Protein AF-W7YEW4-F1 (afdb_monomer_lite)

Radius of gyration: 35.17 Å; chains: 1; bounding box: 74×40×97 Å

pLDDT: mean 81.49, std 13.82, range [32.5, 96.31]

Secondary structure (DSSP, 8-state):
--HHHHHHHHHHHHHHHHHHHHHHHS--SS----TTSHHHHHHHHHHHHHHHHHHHHHHHHHHHHHHHHHHHHHHHHHHHHHHHHHHHHHHHHHHHH-EEE-TT--EEEHHHHHHHHHHHHHHHHHHHHTT--SSHHHHHTSHHHHHHHHHHHHHHHHHHHHHH-TTS-HHHHHHHHHHHHHHHHHHTHHHHHHHHHHHHHHHHHGGGS---HHHHHHHHHHHHHHHHHHHHHHTT--

Sequence (238 aa):
MKKYSVLLFLIFGIIILFILPRIFIKSTWGFDFTTNNASNIGSAIGGVTAPIIGVLSSFLIYFAYNEQRRANKKADNKRNFDILYTLFNDTKKRFFELQYKSIEGADNQGKYALNVFRNDVISQAAIEAGGKPKNLTKVLNTSYRNELIESLDLISLIKKNTDTGYSLLQNERELLIKSLSLFFYKNLKIQLKDIEDSLKDLDDIKVCGRIEPTGTKQLKVLKESVSGLLICFDGNVS

Foldseek 3Di:
DPPVVLVVLVVVLVVCLVVVLVPQCPDPPPRPLDPPDVVSSCVSSCVPSVVSCVVSVVVVVVVVVVVVVVVVLLVVQVVVLVVLVVLLVVLQVLQQAQWAQAPVRDIDGHLRNLVRLLVRLLVQLVCVLVVRHDPNLVSLPDPSVVSVLVSLVSLLVSLVCLVPVPSYDPVSSVVSLVVSLVSCVPRPQVSLVSNLVSLVVNVVSVVPDDDDPNSVVSSVSSNCSSVSSNCSNPVPPD

Structure (mmCIF, N/CA/C/O backbone):
data_AF-W7YEW4-F1
#
_entry.id   AF-W7YEW4-F1
#
loop_
_atom_site.group_PDB
_atom_site.id
_atom_site.t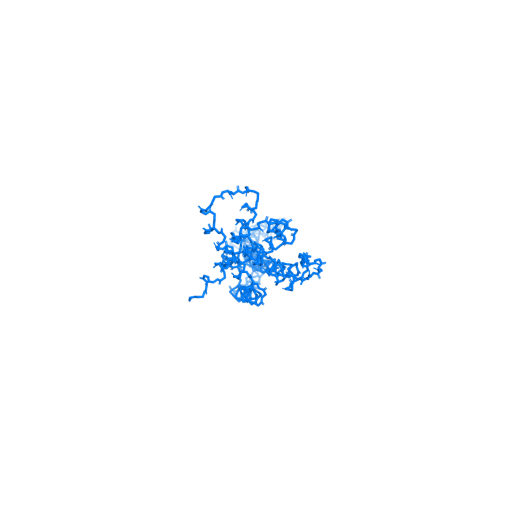ype_symbol
_atom_site.label_atom_id
_atom_site.label_alt_id
_atom_site.label_comp_id
_atom_site.label_asym_id
_atom_site.label_entity_id
_atom_site.label_seq_id
_atom_site.pdbx_PDB_ins_code
_atom_site.Cartn_x
_atom_site.Cartn_y
_atom_site.Cartn_z
_atom_site.occupancy
_atom_site.B_iso_or_equiv
_atom_site.auth_seq_id
_atom_site.auth_comp_id
_atom_site.auth_asym_id
_atom_site.auth_atom_id
_atom_site.pdbx_PDB_model_num
ATOM 1 N N . MET A 1 1 ? 22.788 -8.953 -27.929 1.00 55.53 1 MET A N 1
ATOM 2 C CA . MET A 1 1 ? 24.091 -8.825 -28.611 1.00 55.53 1 MET A CA 1
ATOM 3 C C . MET A 1 1 ? 25.049 -8.105 -27.692 1.00 55.53 1 MET A C 1
ATOM 5 O O . MET A 1 1 ? 24.625 -7.192 -26.994 1.00 55.53 1 MET A O 1
ATOM 9 N N . LYS A 1 2 ? 26.309 -8.543 -27.643 1.00 63.38 2 LYS A N 1
ATOM 10 C CA . LYS A 1 2 ? 27.339 -7.860 -26.856 1.00 63.38 2 LYS A CA 1
ATOM 11 C C . LYS A 1 2 ? 27.547 -6.463 -27.460 1.00 63.38 2 LYS A C 1
ATOM 13 O O . LYS A 1 2 ? 27.459 -6.328 -28.677 1.00 63.38 2 LYS A O 1
ATOM 18 N N . LYS A 1 3 ? 27.820 -5.440 -26.639 1.00 67.94 3 LYS A N 1
ATOM 19 C CA . LYS A 1 3 ? 28.048 -4.041 -27.079 1.00 67.94 3 LYS A CA 1
ATOM 20 C C . LYS A 1 3 ? 28.996 -3.938 -28.291 1.00 67.94 3 LYS A C 1
ATOM 22 O O . LYS A 1 3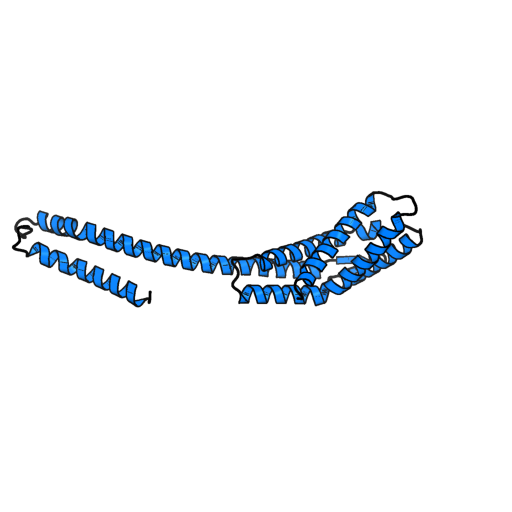 ? 28.816 -3.090 -29.157 1.00 67.94 3 LYS A O 1
ATOM 27 N N . TYR A 1 4 ? 29.935 -4.876 -28.387 1.00 79.50 4 TYR A N 1
ATOM 28 C CA . TYR A 1 4 ? 30.888 -5.025 -29.482 1.00 79.50 4 TYR A CA 1
ATOM 29 C C . TYR A 1 4 ? 30.255 -5.238 -30.870 1.00 79.50 4 TYR A C 1
ATOM 31 O O . TYR A 1 4 ? 30.817 -4.765 -31.847 1.00 79.50 4 TYR A O 1
ATOM 39 N N . SER A 1 5 ? 29.085 -5.878 -30.993 1.00 79.12 5 SER A N 1
ATOM 40 C CA . SER A 1 5 ? 28.455 -6.135 -32.302 1.00 79.12 5 SER A CA 1
ATOM 41 C C . SER A 1 5 ? 27.926 -4.859 -32.967 1.00 79.12 5 SER A C 1
ATOM 43 O O . SER A 1 5 ? 28.060 -4.703 -34.176 1.00 79.12 5 SER A O 1
ATOM 45 N N . VAL A 1 6 ? 27.366 -3.930 -32.184 1.00 80.19 6 VAL A N 1
ATOM 46 C CA . VAL A 1 6 ? 26.883 -2.636 -32.703 1.00 80.19 6 VAL A CA 1
ATOM 47 C C . VAL A 1 6 ? 28.065 -1.746 -33.083 1.00 80.19 6 VAL A C 1
ATOM 49 O O . VAL A 1 6 ? 28.048 -1.127 -34.142 1.00 80.19 6 VAL A O 1
ATOM 52 N N . LEU A 1 7 ? 29.120 -1.738 -32.261 1.00 83.56 7 LEU A N 1
ATOM 53 C CA . LEU A 1 7 ? 30.347 -0.993 -32.546 1.00 83.56 7 LEU A CA 1
ATOM 54 C C . LEU A 1 7 ? 31.022 -1.481 -33.838 1.00 83.56 7 LEU A C 1
ATOM 56 O O . LEU A 1 7 ? 31.390 -0.667 -34.678 1.00 83.56 7 LEU A O 1
ATOM 60 N N . LEU A 1 8 ? 31.135 -2.801 -34.021 1.00 85.75 8 LEU A N 1
ATOM 61 C CA . LEU A 1 8 ? 31.689 -3.397 -35.240 1.00 85.75 8 LEU A CA 1
ATOM 62 C C . LEU A 1 8 ? 30.862 -3.041 -36.480 1.00 85.75 8 LEU A C 1
ATOM 64 O O . LEU A 1 8 ? 31.436 -2.720 -37.515 1.00 85.75 8 LEU A O 1
ATOM 68 N N . PHE A 1 9 ? 29.531 -3.038 -36.371 1.00 83.56 9 PHE A N 1
ATOM 69 C CA . PHE A 1 9 ? 28.651 -2.632 -37.468 1.00 83.56 9 PHE A CA 1
ATOM 70 C C . PHE A 1 9 ? 28.832 -1.154 -37.841 1.00 83.56 9 PHE A C 1
ATOM 72 O O . PHE A 1 9 ? 28.854 -0.807 -39.019 1.00 83.56 9 PHE A O 1
ATOM 79 N N . LEU A 1 10 ? 29.018 -0.285 -36.845 1.00 82.88 10 LEU A N 1
ATOM 80 C CA . LEU A 1 10 ? 29.245 1.146 -37.047 1.00 82.88 10 LEU A CA 1
ATOM 81 C C . LEU A 1 10 ? 30.599 1.398 -37.732 1.00 82.88 10 LEU A C 1
ATOM 83 O O . LEU A 1 10 ? 30.664 2.119 -38.725 1.00 82.88 10 LEU A O 1
ATOM 87 N N . ILE A 1 11 ? 31.659 0.728 -37.268 1.00 87.94 11 ILE A N 1
ATOM 88 C CA . ILE A 1 11 ? 32.989 0.771 -37.897 1.00 87.94 11 ILE A CA 1
ATOM 89 C C . ILE A 1 11 ? 32.913 0.272 -39.345 1.00 87.94 11 ILE A C 1
ATOM 91 O O . ILE A 1 11 ? 33.444 0.914 -40.248 1.00 87.94 11 ILE A O 1
ATOM 95 N N . PHE A 1 12 ? 32.207 -0.833 -39.587 1.00 86.69 12 PHE A N 1
ATOM 96 C CA . PHE A 1 12 ? 32.018 -1.383 -40.926 1.00 86.69 12 PHE A CA 1
ATOM 97 C C . PHE A 1 12 ? 31.265 -0.421 -41.856 1.00 86.69 12 PHE A C 1
ATOM 99 O O . PHE A 1 12 ? 31.700 -0.202 -42.985 1.00 86.69 12 PHE A O 1
ATOM 106 N N . GLY A 1 13 ? 30.194 0.217 -41.374 1.00 83.56 13 GLY A N 1
ATOM 107 C CA . GLY A 1 13 ? 29.454 1.234 -42.125 1.00 83.56 13 GLY A CA 1
ATOM 108 C C . GLY A 1 13 ? 30.316 2.443 -42.501 1.00 83.56 13 GLY A C 1
ATOM 109 O O . GLY A 1 13 ? 30.274 2.892 -43.644 1.00 83.56 13 GLY A O 1
ATOM 110 N N . ILE A 1 14 ? 31.160 2.922 -41.579 1.00 84.81 14 ILE A N 1
ATOM 111 C CA . ILE A 1 14 ? 32.120 4.005 -41.850 1.00 84.81 14 ILE A CA 1
ATOM 112 C C . ILE A 1 14 ? 33.125 3.577 -42.928 1.00 84.81 14 ILE A C 1
ATOM 114 O O . ILE A 1 14 ? 33.357 4.315 -43.882 1.00 84.81 14 ILE A O 1
ATOM 118 N N . ILE A 1 15 ? 33.693 2.374 -42.820 1.00 86.25 15 ILE A N 1
ATOM 119 C CA . ILE A 1 15 ? 34.648 1.841 -43.802 1.00 86.25 15 ILE A CA 1
ATOM 120 C C . ILE A 1 15 ? 34.006 1.751 -45.197 1.00 86.25 15 ILE A C 1
ATOM 122 O O . ILE A 1 15 ? 34.589 2.210 -46.179 1.00 86.25 15 ILE A O 1
ATOM 126 N N . ILE A 1 16 ? 32.783 1.224 -45.282 1.00 82.81 16 ILE A N 1
ATOM 127 C CA . ILE A 1 16 ? 31.984 1.134 -46.512 1.00 82.81 16 ILE A CA 1
ATOM 128 C C . ILE A 1 16 ? 31.777 2.511 -47.148 1.00 82.81 16 ILE A C 1
ATOM 130 O O . ILE A 1 16 ? 31.975 2.654 -48.355 1.00 82.81 16 ILE A O 1
ATOM 134 N N . LEU A 1 17 ? 31.447 3.532 -46.350 1.00 78.94 17 LEU A N 1
ATOM 135 C CA . LEU A 1 17 ? 31.228 4.895 -46.843 1.00 78.94 17 LEU A CA 1
ATOM 136 C C . LEU A 1 17 ? 32.463 5.503 -47.512 1.00 78.94 17 LEU A C 1
ATOM 138 O O . LEU A 1 17 ? 32.322 6.227 -48.494 1.00 78.94 17 LEU A O 1
ATOM 142 N N . PHE A 1 18 ? 33.667 5.194 -47.025 1.00 79.31 18 PHE A N 1
ATOM 143 C CA . PHE A 1 18 ? 34.910 5.703 -47.615 1.00 79.31 18 PHE A CA 1
ATOM 144 C C . PHE A 1 18 ? 35.450 4.833 -48.759 1.00 79.31 18 PHE A C 1
ATOM 146 O O . PHE A 1 18 ? 36.130 5.348 -49.652 1.00 79.31 18 PHE A O 1
ATOM 153 N N . ILE A 1 19 ? 35.174 3.526 -48.750 1.00 80.50 19 ILE A N 1
ATOM 154 C CA . ILE A 1 19 ? 35.703 2.583 -49.745 1.00 80.50 19 ILE A CA 1
ATOM 155 C C . ILE A 1 19 ? 34.824 2.517 -50.999 1.00 80.50 19 ILE A C 1
ATOM 157 O O . ILE A 1 19 ? 35.373 2.544 -52.101 1.00 80.50 19 ILE A O 1
ATOM 161 N N . LEU A 1 20 ? 33.490 2.472 -50.873 1.00 74.62 20 LEU A N 1
ATOM 162 C CA . LEU A 1 20 ? 32.611 2.313 -52.040 1.00 74.62 20 LEU A CA 1
ATOM 163 C C . LEU A 1 20 ? 32.792 3.412 -53.090 1.00 74.62 20 LEU A C 1
ATOM 165 O O . LEU A 1 20 ? 33.015 3.062 -54.248 1.00 74.62 20 LEU A O 1
ATOM 169 N N . PRO A 1 21 ? 32.771 4.714 -52.742 1.00 71.12 21 PRO A N 1
ATOM 170 C CA . PRO A 1 21 ? 32.987 5.763 -53.730 1.00 71.12 21 PRO A CA 1
ATOM 171 C C . PRO A 1 21 ? 34.295 5.580 -54.498 1.00 71.12 21 PRO A C 1
ATOM 173 O O . PRO A 1 21 ? 34.326 5.747 -55.709 1.00 71.12 21 PRO A O 1
ATOM 176 N N . ARG A 1 22 ? 35.375 5.155 -53.830 1.00 70.44 22 ARG A N 1
ATOM 177 C CA . ARG A 1 22 ? 36.673 4.938 -54.488 1.00 70.44 22 ARG A CA 1
ATOM 178 C C . ARG A 1 22 ? 36.654 3.787 -55.491 1.00 70.44 22 ARG A C 1
ATOM 180 O O . ARG A 1 22 ? 37.356 3.877 -56.494 1.00 70.44 22 ARG A O 1
ATOM 187 N N . ILE A 1 23 ? 35.882 2.734 -55.225 1.00 70.75 23 ILE A N 1
ATOM 188 C CA . ILE A 1 23 ? 35.725 1.595 -56.141 1.00 70.75 23 ILE A CA 1
ATOM 189 C C . ILE A 1 23 ? 34.863 2.004 -57.340 1.00 70.75 23 ILE A C 1
ATOM 191 O O . ILE A 1 23 ? 35.261 1.778 -58.478 1.00 70.75 23 ILE A O 1
ATOM 195 N N . PHE A 1 24 ? 33.724 2.657 -57.100 1.00 65.75 24 PHE A N 1
ATOM 196 C CA . PHE A 1 24 ? 32.780 3.025 -58.160 1.00 65.75 24 PHE A CA 1
ATOM 197 C C . PHE A 1 24 ? 33.257 4.198 -59.032 1.00 65.75 24 PHE A C 1
ATOM 199 O O . PHE A 1 24 ? 32.964 4.210 -60.219 1.00 65.75 24 PHE A O 1
ATOM 206 N N . ILE A 1 25 ? 34.053 5.134 -58.498 1.00 65.06 25 ILE A N 1
ATOM 207 C CA . ILE A 1 25 ? 34.631 6.256 -59.270 1.00 65.06 25 ILE A CA 1
ATOM 208 C C . ILE A 1 25 ? 35.787 5.796 -60.182 1.00 65.06 25 ILE A C 1
ATOM 210 O O . ILE A 1 25 ? 36.073 6.444 -61.184 1.00 65.06 25 ILE A O 1
ATOM 214 N N . LYS A 1 26 ? 36.464 4.682 -59.861 1.00 58.69 26 LYS A N 1
ATOM 215 C CA . LYS A 1 26 ? 37.607 4.152 -60.636 1.00 58.69 26 LYS A CA 1
ATOM 216 C C . LYS A 1 26 ? 37.279 2.926 -61.500 1.00 58.69 26 LYS A C 1
ATOM 218 O O . LYS A 1 26 ? 38.183 2.390 -62.138 1.00 58.69 26 LYS A O 1
ATOM 223 N N . SER A 1 27 ? 36.037 2.446 -61.498 1.00 54.19 27 SER A N 1
ATOM 224 C CA . SER A 1 27 ? 35.682 1.191 -62.163 1.00 54.19 27 SER A CA 1
ATOM 225 C C . SER A 1 27 ? 35.543 1.359 -63.679 1.00 54.19 27 SER A C 1
ATOM 227 O O . SER A 1 27 ? 34.768 2.180 -64.154 1.00 54.19 27 SER A O 1
ATOM 229 N N . THR A 1 28 ? 36.246 0.521 -64.443 1.00 53.69 28 THR A N 1
ATOM 230 C CA . THR A 1 28 ? 36.122 0.367 -65.904 1.00 53.69 28 THR A CA 1
ATOM 231 C C . THR A 1 28 ? 34.895 -0.460 -66.325 1.00 53.69 28 THR A C 1
ATOM 233 O O . THR A 1 28 ? 34.699 -0.718 -67.511 1.00 53.69 28 THR A O 1
ATOM 236 N N . TRP A 1 29 ? 34.053 -0.898 -65.380 1.00 51.41 29 TRP A N 1
ATOM 237 C CA . TRP A 1 29 ? 32.872 -1.737 -65.633 1.00 51.41 29 TRP A CA 1
ATOM 238 C C . TRP A 1 29 ? 31.604 -0.912 -65.907 1.00 51.41 29 TRP A C 1
ATOM 240 O O . TRP A 1 29 ? 30.639 -0.962 -65.148 1.00 51.41 29 TRP A O 1
ATOM 250 N N . GLY A 1 30 ? 31.606 -0.146 -67.001 1.00 51.12 30 GLY A N 1
ATOM 251 C CA . GLY A 1 30 ? 30.390 0.405 -67.627 1.00 51.12 30 GLY A CA 1
ATOM 252 C C . GLY A 1 30 ? 29.664 1.549 -66.904 1.00 51.12 30 GLY A C 1
ATOM 253 O O . GLY A 1 30 ? 28.737 2.114 -67.475 1.00 51.12 30 GLY A O 1
ATOM 254 N N . PHE A 1 31 ? 30.086 1.932 -65.698 1.00 52.44 31 PHE A N 1
ATOM 255 C CA . PHE A 1 31 ? 29.601 3.122 -64.995 1.00 52.44 31 PHE A CA 1
ATOM 256 C C . PHE A 1 31 ? 30.712 4.181 -64.964 1.00 52.44 31 PHE A C 1
ATOM 258 O O . PHE A 1 31 ? 31.538 4.200 -64.054 1.00 52.44 31 PHE A O 1
ATOM 265 N N . ASP A 1 32 ? 30.764 5.036 -65.989 1.00 54.34 32 ASP A N 1
ATOM 266 C CA . ASP A 1 32 ? 31.757 6.109 -66.093 1.00 54.34 32 ASP A CA 1
ATOM 267 C C . ASP A 1 32 ? 31.364 7.313 -65.216 1.00 54.34 32 ASP A C 1
ATOM 269 O O . ASP A 1 32 ? 30.568 8.172 -65.599 1.00 54.34 32 ASP A O 1
ATOM 273 N N . PHE A 1 33 ? 31.940 7.365 -64.014 1.00 54.56 33 PHE A N 1
ATOM 274 C CA . PHE A 1 33 ? 31.891 8.527 -63.122 1.00 54.56 33 PHE A CA 1
ATOM 275 C C . PHE A 1 33 ? 33.223 9.296 -63.108 1.00 54.56 33 PHE A C 1
ATOM 277 O O . PHE A 1 33 ? 33.596 9.879 -62.085 1.00 54.56 33 PHE A O 1
ATOM 284 N N . THR A 1 34 ? 33.978 9.273 -64.212 1.00 55.53 34 THR A N 1
ATOM 285 C CA . THR A 1 34 ? 35.276 9.949 -64.294 1.00 55.53 34 THR A CA 1
ATOM 286 C C . THR A 1 34 ? 35.160 11.462 -64.090 1.00 55.53 34 THR A C 1
ATOM 288 O O . THR A 1 34 ? 34.168 12.125 -64.400 1.00 55.53 34 THR A O 1
ATOM 291 N N . THR A 1 35 ? 36.232 12.024 -63.537 1.00 53.38 35 THR A N 1
ATOM 292 C CA . THR A 1 35 ? 36.387 13.408 -63.063 1.00 53.38 35 THR A CA 1
ATOM 293 C C . THR A 1 35 ? 36.324 14.483 -64.151 1.00 53.38 35 THR A C 1
ATOM 295 O O . THR A 1 35 ? 36.435 15.661 -63.822 1.00 53.38 35 THR A O 1
ATOM 298 N N . ASN A 1 36 ? 36.130 14.120 -65.424 1.00 54.94 36 ASN A N 1
ATOM 299 C CA . ASN A 1 36 ? 36.028 15.086 -66.523 1.00 54.94 36 ASN A CA 1
ATOM 300 C C . ASN A 1 36 ? 34.773 15.971 -66.420 1.00 54.94 36 ASN A C 1
ATOM 302 O O . ASN A 1 36 ? 34.739 17.039 -67.018 1.00 54.94 36 ASN A O 1
ATOM 306 N N . ASN A 1 37 ? 33.791 15.580 -65.597 1.00 54.53 37 ASN A N 1
ATOM 307 C CA . ASN A 1 37 ? 32.651 16.406 -65.209 1.00 54.53 37 ASN A CA 1
ATOM 308 C C . ASN A 1 37 ? 32.494 16.378 -63.680 1.00 54.53 37 ASN A C 1
ATOM 310 O O . ASN A 1 37 ? 31.978 15.413 -63.119 1.00 54.53 37 ASN A O 1
ATOM 314 N N . ALA A 1 38 ? 32.895 17.445 -62.981 1.00 53.38 38 ALA A N 1
ATOM 315 C CA . ALA A 1 38 ? 32.769 17.562 -61.518 1.00 53.38 38 ALA A CA 1
ATOM 316 C C . ALA A 1 38 ? 31.323 17.355 -61.000 1.00 53.38 38 ALA A C 1
ATOM 318 O O . ALA A 1 38 ? 31.122 16.922 -59.865 1.00 53.38 38 ALA A O 1
ATOM 319 N N . SER A 1 39 ? 30.321 17.586 -61.859 1.00 55.44 39 SER A N 1
ATOM 320 C CA . SER A 1 39 ? 28.899 17.297 -61.613 1.00 55.44 39 SER A CA 1
ATOM 321 C C . SER A 1 39 ? 28.601 15.801 -61.363 1.00 55.44 39 SER A C 1
ATOM 323 O O . SER A 1 39 ? 27.660 15.472 -60.635 1.00 55.44 39 SER A O 1
ATOM 325 N N . ASN A 1 40 ? 29.434 14.882 -61.869 1.00 62.75 40 ASN A N 1
ATOM 326 C CA . ASN A 1 40 ? 29.206 13.437 -61.764 1.00 62.75 40 ASN A CA 1
ATOM 327 C C . ASN A 1 40 ? 29.695 12.828 -60.445 1.00 62.75 40 ASN A C 1
ATOM 329 O O . ASN A 1 40 ? 29.128 11.834 -60.004 1.00 62.75 40 ASN A O 1
ATOM 333 N N . ILE A 1 41 ? 30.681 13.423 -59.763 1.00 62.84 41 ILE A N 1
ATOM 334 C CA . ILE A 1 41 ? 31.211 12.878 -58.498 1.00 62.84 41 ILE A CA 1
ATOM 335 C C . ILE A 1 41 ? 30.181 13.026 -57.375 1.00 62.84 41 ILE A C 1
ATOM 337 O O . ILE A 1 41 ? 29.920 12.072 -56.644 1.00 62.84 41 ILE A O 1
ATOM 341 N N . GLY A 1 42 ? 29.552 14.202 -57.267 1.00 63.16 42 GLY A N 1
ATOM 342 C CA . GLY A 1 42 ? 28.468 14.434 -56.309 1.00 63.16 42 GLY A CA 1
ATOM 343 C C . GLY A 1 42 ? 27.270 13.516 -56.565 1.00 63.16 42 GLY A C 1
ATOM 344 O O . GLY A 1 42 ? 26.711 12.956 -55.624 1.00 63.16 42 GLY A O 1
ATOM 345 N N . SER A 1 43 ? 26.946 13.283 -57.840 1.00 63.91 43 SER A N 1
ATOM 346 C CA . SER A 1 43 ? 25.865 12.387 -58.266 1.00 63.91 43 SER A CA 1
ATOM 347 C C . SER A 1 43 ? 26.187 10.905 -58.022 1.00 63.91 43 SER A C 1
ATOM 349 O O . SER A 1 43 ? 25.313 10.159 -57.592 1.00 63.91 43 SER A O 1
ATOM 351 N N . ALA A 1 44 ? 27.438 10.474 -58.210 1.00 65.88 44 ALA A N 1
ATOM 352 C CA . ALA A 1 44 ? 27.893 9.104 -57.952 1.00 65.88 44 ALA A CA 1
ATOM 353 C C . ALA A 1 44 ? 27.948 8.786 -56.454 1.00 65.88 44 ALA A C 1
ATOM 355 O O . ALA A 1 44 ? 27.463 7.745 -56.005 1.00 65.88 44 ALA A O 1
ATOM 356 N N . ILE A 1 45 ? 28.512 9.710 -55.667 1.00 67.56 45 ILE A N 1
ATOM 357 C CA . ILE A 1 45 ? 28.553 9.600 -54.210 1.00 67.56 45 ILE A CA 1
ATOM 358 C C . ILE A 1 45 ? 27.121 9.611 -53.683 1.00 67.56 45 ILE A C 1
ATOM 360 O O . ILE A 1 45 ? 26.734 8.674 -52.995 1.00 67.56 45 ILE A O 1
ATOM 364 N N . GLY A 1 46 ? 26.304 10.599 -54.050 1.00 65.81 46 GLY A N 1
ATOM 365 C CA . GLY A 1 46 ? 24.913 10.691 -53.606 1.00 65.81 46 GLY A CA 1
ATOM 366 C C . GLY A 1 46 ? 24.065 9.487 -54.025 1.00 65.81 46 GLY A C 1
ATOM 367 O O . GLY A 1 46 ? 23.362 8.924 -53.193 1.00 65.81 46 GLY A O 1
ATOM 368 N N . GLY A 1 47 ? 24.178 9.037 -55.276 1.00 69.69 47 GLY A N 1
ATOM 369 C CA . GLY A 1 47 ? 23.364 7.952 -55.829 1.00 69.69 47 GLY A CA 1
ATOM 370 C C . GLY A 1 47 ? 23.648 6.577 -55.220 1.00 69.69 47 GLY A C 1
ATOM 371 O O . GLY A 1 47 ? 22.713 5.820 -54.971 1.00 69.69 47 GLY A O 1
ATOM 372 N N . VAL A 1 48 ? 24.916 6.257 -54.931 1.00 72.31 48 VAL A N 1
ATOM 373 C CA . VAL A 1 48 ? 25.301 4.946 -54.370 1.00 72.31 48 VAL A CA 1
ATOM 374 C C . VAL A 1 48 ? 25.316 4.960 -52.842 1.00 72.31 48 VAL A C 1
ATOM 376 O O . VAL A 1 48 ? 24.911 3.985 -52.208 1.00 72.31 48 VAL A O 1
ATOM 379 N N . THR A 1 49 ? 25.764 6.055 -52.218 1.00 73.50 49 THR A N 1
ATOM 380 C CA . THR A 1 49 ? 25.867 6.104 -50.752 1.00 73.50 49 THR A CA 1
ATOM 381 C C . THR A 1 49 ? 24.522 6.342 -50.081 1.00 73.50 49 THR A C 1
ATOM 383 O O . THR A 1 49 ? 24.303 5.778 -49.012 1.00 73.50 49 THR A O 1
ATOM 386 N N . ALA A 1 50 ? 23.593 7.092 -50.687 1.00 79.56 50 ALA A N 1
ATOM 387 C CA . ALA A 1 50 ? 22.324 7.411 -50.031 1.00 79.56 50 ALA A CA 1
ATOM 388 C C . ALA A 1 50 ? 21.478 6.166 -49.687 1.00 79.56 50 ALA A C 1
ATOM 390 O O . ALA A 1 50 ? 21.044 6.071 -48.536 1.00 79.56 50 ALA A O 1
ATOM 391 N N . PRO A 1 51 ? 21.294 5.165 -50.575 1.00 81.06 51 PRO A N 1
ATOM 392 C CA . PRO A 1 51 ? 20.585 3.934 -50.216 1.00 81.06 51 PRO A CA 1
ATOM 393 C C . PRO A 1 51 ? 21.280 3.145 -49.098 1.00 81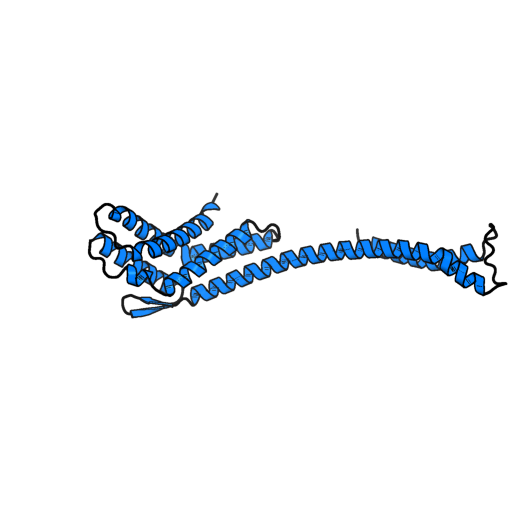.06 51 PRO A C 1
ATOM 395 O O . PRO A 1 51 ? 20.620 2.642 -48.190 1.00 81.06 51 PRO A O 1
ATOM 398 N N . ILE A 1 52 ? 22.616 3.079 -49.116 1.00 80.88 52 ILE A N 1
ATOM 399 C CA . ILE A 1 52 ? 23.409 2.367 -48.102 1.00 80.88 52 ILE A CA 1
ATOM 400 C C . ILE A 1 52 ? 23.291 3.061 -46.744 1.00 80.88 52 ILE A C 1
ATOM 402 O O . ILE A 1 52 ? 23.038 2.400 -45.738 1.00 80.88 52 ILE A O 1
ATOM 406 N N . ILE A 1 53 ? 23.411 4.392 -46.711 1.00 83.25 53 ILE A N 1
ATOM 407 C CA . ILE A 1 53 ? 23.183 5.204 -45.510 1.00 83.25 53 ILE A CA 1
ATOM 408 C C . ILE A 1 53 ? 21.758 4.999 -45.004 1.00 83.25 53 ILE A C 1
ATOM 410 O O . ILE A 1 53 ? 21.572 4.841 -43.799 1.00 83.25 53 ILE A O 1
ATOM 414 N N . GLY A 1 54 ? 20.764 4.956 -45.894 1.00 85.94 54 GLY A N 1
ATOM 415 C CA . GLY A 1 54 ? 19.370 4.698 -45.538 1.00 85.94 54 GLY A CA 1
ATOM 416 C C . GLY A 1 54 ? 19.187 3.351 -44.835 1.00 85.94 54 GLY A C 1
ATOM 417 O O . GLY A 1 54 ? 18.596 3.292 -43.757 1.00 85.94 54 GLY A O 1
ATOM 418 N N . VAL A 1 55 ? 19.766 2.279 -45.385 1.00 85.00 55 VAL A N 1
ATOM 419 C CA . VAL A 1 55 ? 19.705 0.934 -44.788 1.00 85.00 55 VAL A CA 1
ATOM 420 C C . VAL A 1 55 ? 20.442 0.882 -43.448 1.00 85.00 55 VAL A C 1
ATOM 422 O O . VAL A 1 55 ? 19.883 0.408 -42.457 1.00 85.00 55 VAL A O 1
ATOM 425 N N . LEU A 1 56 ? 21.671 1.409 -43.387 1.00 83.56 56 LEU A N 1
ATOM 426 C CA . LEU A 1 56 ? 22.452 1.479 -42.148 1.00 83.56 56 LEU A CA 1
ATOM 427 C C . LEU A 1 56 ? 21.708 2.275 -41.067 1.00 83.56 56 LEU A C 1
ATOM 429 O O . LEU A 1 56 ? 21.631 1.834 -39.919 1.00 83.56 56 LEU A O 1
ATOM 433 N N . SER A 1 57 ? 21.110 3.410 -41.436 1.00 86.12 57 SER A N 1
ATOM 434 C CA . SER A 1 57 ? 20.340 4.255 -40.521 1.00 86.12 57 SER A CA 1
ATOM 435 C C . SER A 1 57 ? 19.101 3.533 -40.010 1.00 86.12 57 SER A C 1
ATOM 437 O O . SER A 1 57 ? 18.870 3.514 -38.804 1.00 86.12 57 SER A O 1
ATOM 439 N N . SER A 1 58 ? 18.342 2.867 -40.885 1.00 91.19 58 SER A N 1
ATOM 440 C CA . SER A 1 58 ? 17.175 2.080 -40.473 1.00 91.19 58 SER A CA 1
ATOM 441 C C . SER A 1 58 ? 17.552 0.973 -39.485 1.00 91.19 58 SER A C 1
ATOM 443 O O . SER A 1 58 ? 16.836 0.739 -38.510 1.00 91.19 58 SER A O 1
ATOM 445 N N . PHE A 1 59 ? 18.686 0.302 -39.700 1.00 87.25 59 PHE A N 1
ATOM 446 C CA . PHE A 1 59 ? 19.163 -0.760 -38.814 1.00 87.25 59 PHE A CA 1
ATOM 447 C C . PHE A 1 59 ? 19.585 -0.219 -37.439 1.00 87.25 59 PHE A C 1
ATOM 449 O O . PHE A 1 59 ? 19.227 -0.784 -36.403 1.00 87.25 59 PHE A O 1
ATOM 456 N N . LEU A 1 60 ? 20.288 0.918 -37.412 1.00 85.19 60 LEU A N 1
ATOM 457 C CA . LEU A 1 60 ? 20.662 1.602 -36.172 1.00 85.19 60 LEU A CA 1
ATOM 458 C C . LEU A 1 60 ? 19.434 2.102 -35.400 1.00 85.19 60 LEU A C 1
ATOM 460 O O . LEU A 1 60 ? 19.358 1.900 -34.187 1.00 85.19 60 LEU A O 1
ATOM 464 N N . ILE A 1 61 ? 18.454 2.691 -36.092 1.00 91.75 61 ILE A N 1
ATOM 465 C CA . ILE A 1 61 ? 17.187 3.143 -35.498 1.00 91.75 61 ILE A CA 1
ATOM 466 C C . ILE A 1 61 ? 16.444 1.965 -34.868 1.00 91.75 61 ILE A C 1
ATOM 468 O O . ILE A 1 61 ? 16.006 2.064 -33.722 1.00 91.75 61 ILE A O 1
ATOM 472 N N . TYR A 1 62 ? 16.348 0.834 -35.570 1.00 91.12 62 TYR A N 1
ATOM 473 C CA . TYR A 1 62 ? 15.699 -0.366 -35.044 1.00 91.12 62 TYR A CA 1
ATOM 474 C C . TYR A 1 62 ? 16.330 -0.836 -33.722 1.00 91.12 62 TYR A C 1
ATOM 476 O O . TYR A 1 62 ? 15.622 -1.154 -32.762 1.00 91.12 62 TYR A O 1
ATOM 484 N N . PHE A 1 63 ? 17.662 -0.831 -33.622 1.00 87.56 63 PHE A N 1
ATOM 485 C CA . PHE A 1 63 ? 18.327 -1.197 -32.371 1.00 87.56 63 PHE A CA 1
ATOM 486 C C . PHE A 1 63 ? 18.156 -0.174 -31.265 1.00 87.56 63 PHE A C 1
ATOM 488 O O . PHE A 1 63 ? 17.897 -0.568 -30.126 1.00 87.56 63 PHE A O 1
ATOM 495 N N . ALA A 1 64 ? 18.293 1.111 -31.588 1.00 89.69 64 ALA A N 1
ATOM 496 C CA . ALA A 1 64 ? 18.072 2.181 -30.629 1.00 89.69 64 ALA A CA 1
ATOM 497 C C . ALA A 1 64 ? 16.665 2.068 -30.034 1.00 89.69 64 ALA A C 1
ATOM 499 O O . ALA A 1 64 ? 16.514 2.068 -28.815 1.00 89.69 64 ALA A O 1
ATOM 500 N N . TYR A 1 65 ? 15.659 1.846 -30.880 1.00 93.38 65 TYR A N 1
ATOM 501 C CA . TYR A 1 65 ? 14.282 1.623 -30.459 1.00 93.38 65 TYR A CA 1
ATOM 502 C C . TYR A 1 65 ? 14.136 0.401 -29.541 1.00 93.38 65 TYR A C 1
ATOM 504 O O . TYR A 1 65 ? 13.494 0.479 -28.494 1.00 93.38 65 TYR A O 1
ATOM 512 N N . ASN A 1 66 ? 14.758 -0.731 -29.879 1.00 91.69 66 ASN A N 1
ATOM 513 C CA . ASN A 1 66 ? 14.664 -1.935 -29.055 1.00 91.69 66 ASN A CA 1
ATOM 514 C C . ASN A 1 66 ? 15.340 -1.769 -27.679 1.00 91.69 66 ASN A C 1
ATOM 516 O O . ASN A 1 66 ? 14.810 -2.239 -26.671 1.00 91.69 66 ASN A O 1
ATOM 520 N N . GLU A 1 67 ? 16.485 -1.086 -27.607 1.00 89.62 67 GLU A N 1
ATOM 521 C CA . GLU A 1 67 ? 17.135 -0.779 -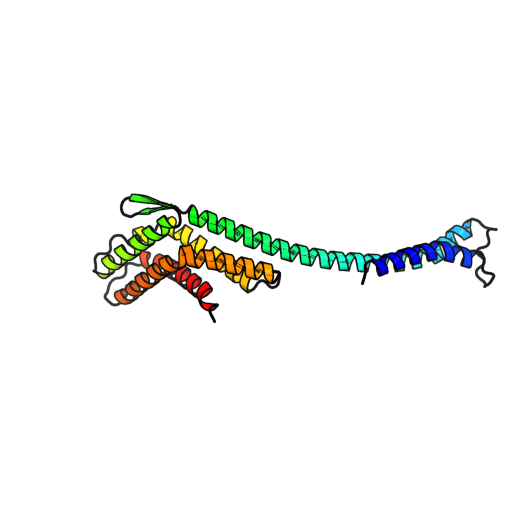26.327 1.00 89.62 67 GLU A CA 1
ATOM 522 C C . GLU A 1 67 ? 16.355 0.263 -25.518 1.00 89.62 67 GLU A C 1
ATOM 524 O O . GLU A 1 67 ? 16.168 0.070 -24.317 1.00 89.62 67 GLU A O 1
ATOM 529 N N . GLN A 1 68 ? 15.801 1.297 -26.157 1.00 87.62 68 GLN A N 1
ATOM 530 C CA . GLN A 1 68 ? 14.893 2.248 -25.505 1.00 87.62 68 GLN A CA 1
ATOM 531 C C . GLN A 1 68 ? 13.669 1.534 -24.924 1.00 87.62 68 GLN A C 1
ATOM 533 O O . GLN A 1 68 ? 13.341 1.722 -23.756 1.00 87.62 68 GLN A O 1
ATOM 538 N N . ARG A 1 69 ? 13.037 0.629 -25.681 1.00 92.69 69 ARG A N 1
ATOM 539 C CA . ARG A 1 69 ? 11.906 -0.179 -25.200 1.00 92.69 69 ARG A CA 1
ATOM 540 C C . ARG A 1 69 ? 12.285 -1.035 -23.986 1.00 92.69 69 ARG A C 1
ATOM 542 O O . ARG A 1 69 ? 11.497 -1.156 -23.049 1.00 92.69 69 ARG A O 1
ATOM 549 N N . ARG A 1 70 ? 13.485 -1.626 -23.975 1.00 89.25 70 ARG A N 1
ATOM 550 C CA . ARG A 1 70 ? 13.999 -2.392 -22.824 1.00 89.25 70 ARG A CA 1
ATOM 551 C C . ARG A 1 70 ? 14.266 -1.505 -21.610 1.00 89.25 70 ARG A C 1
ATOM 553 O O . ARG A 1 70 ? 13.937 -1.912 -20.497 1.00 89.25 70 ARG A O 1
ATOM 560 N N . ALA A 1 71 ? 14.861 -0.333 -21.814 1.00 87.44 71 ALA A N 1
ATOM 561 C CA . ALA A 1 71 ? 15.125 0.634 -20.755 1.00 87.44 71 ALA A CA 1
ATOM 562 C C . ALA A 1 71 ? 13.818 1.147 -20.137 1.00 87.44 71 ALA A C 1
ATOM 564 O O . ALA A 1 71 ? 13.679 1.102 -18.918 1.00 87.44 71 ALA A O 1
ATOM 565 N N . ASN A 1 72 ? 12.838 1.510 -20.969 1.00 86.88 72 ASN A N 1
ATOM 566 C CA . ASN A 1 72 ? 11.517 1.955 -20.528 1.00 86.88 72 ASN A CA 1
ATOM 567 C C . ASN A 1 72 ? 10.823 0.880 -19.692 1.00 86.88 72 ASN A C 1
ATOM 569 O O . ASN A 1 72 ? 10.424 1.159 -18.572 1.00 86.88 72 ASN A O 1
ATOM 573 N N . LYS A 1 73 ? 10.815 -0.382 -20.146 1.00 86.69 73 LYS A N 1
ATOM 574 C CA . LYS A 1 73 ? 10.235 -1.483 -19.359 1.00 86.69 73 LYS A CA 1
ATOM 575 C C . LYS A 1 73 ? 10.878 -1.625 -17.971 1.00 86.69 73 LYS A C 1
ATOM 577 O O . LYS A 1 73 ? 10.188 -1.893 -16.994 1.00 86.69 73 LYS A O 1
ATOM 582 N N . LYS A 1 74 ? 12.202 -1.466 -17.863 1.00 84.94 74 LYS A N 1
ATOM 583 C CA . LYS A 1 74 ? 12.893 -1.509 -16.561 1.00 84.94 74 LYS A CA 1
ATOM 584 C C . LYS A 1 74 ? 12.560 -0.295 -15.692 1.00 84.94 74 LYS A C 1
ATOM 586 O O . LYS A 1 74 ? 12.393 -0.449 -14.486 1.00 84.94 74 LYS A O 1
ATOM 591 N N . ALA A 1 75 ? 12.479 0.887 -16.296 1.00 86.12 75 ALA A N 1
ATOM 592 C CA . ALA A 1 75 ? 12.111 2.115 -15.604 1.00 86.12 75 ALA A CA 1
ATOM 593 C C . ALA A 1 75 ? 10.668 2.055 -15.079 1.00 86.12 75 ALA A C 1
ATOM 595 O O . ALA A 1 75 ? 10.432 2.439 -13.938 1.00 86.12 75 ALA A O 1
ATOM 596 N N . ASP A 1 76 ? 9.739 1.503 -15.861 1.00 87.12 76 ASP A N 1
ATOM 597 C CA . ASP A 1 76 ? 8.335 1.324 -15.479 1.00 87.12 76 ASP A CA 1
ATOM 598 C C . ASP A 1 76 ? 8.195 0.401 -14.264 1.00 87.12 76 ASP A C 1
ATOM 600 O O . ASP A 1 76 ? 7.502 0.735 -13.305 1.00 87.12 76 ASP A O 1
ATOM 604 N N . ASN A 1 77 ? 8.912 -0.728 -14.260 1.00 82.50 77 ASN A N 1
ATOM 605 C CA . ASN A 1 77 ? 8.920 -1.660 -13.131 1.00 82.50 77 ASN A CA 1
ATOM 606 C C . ASN A 1 77 ? 9.385 -0.979 -11.834 1.00 82.50 77 ASN A C 1
ATOM 608 O O . ASN A 1 77 ? 8.700 -1.049 -10.813 1.00 82.50 77 ASN A O 1
ATOM 612 N N . LYS A 1 78 ? 10.517 -0.264 -11.901 1.00 88.06 78 LYS A N 1
ATOM 613 C CA . LYS A 1 78 ? 11.062 0.477 -10.757 1.00 88.06 78 LYS A CA 1
ATOM 614 C C . LYS A 1 78 ? 10.100 1.567 -10.283 1.00 88.06 78 LYS A C 1
ATOM 616 O O . LYS A 1 78 ? 9.848 1.696 -9.091 1.00 88.06 78 LYS A O 1
ATOM 621 N N . ARG A 1 79 ? 9.514 2.317 -11.218 1.00 89.50 79 ARG A N 1
ATOM 622 C CA . ARG A 1 79 ? 8.534 3.363 -10.912 1.00 89.50 79 ARG A CA 1
ATOM 623 C C . ARG A 1 79 ? 7.319 2.799 -10.174 1.00 89.50 79 ARG A C 1
ATOM 625 O O . ARG A 1 79 ? 6.862 3.412 -9.215 1.00 89.50 79 ARG A O 1
ATOM 632 N N . ASN A 1 80 ? 6.806 1.643 -10.591 1.00 88.69 80 ASN A N 1
ATOM 633 C CA . ASN A 1 80 ? 5.666 1.006 -9.929 1.00 88.69 80 ASN A CA 1
ATOM 634 C C . ASN A 1 80 ? 6.007 0.577 -8.498 1.00 88.69 80 ASN A C 1
ATOM 636 O O . ASN A 1 80 ? 5.195 0.785 -7.596 1.00 88.69 80 ASN A O 1
ATOM 640 N N . PHE A 1 81 ? 7.208 0.035 -8.276 1.00 90.69 81 PHE A N 1
ATOM 641 C CA . PHE A 1 81 ? 7.694 -0.251 -6.927 1.00 90.69 81 PHE A CA 1
ATOM 642 C C . PHE A 1 81 ? 7.770 1.020 -6.073 1.00 90.69 81 PHE A C 1
ATOM 644 O O . PHE A 1 81 ? 7.207 1.048 -4.982 1.00 90.69 81 PHE A O 1
ATOM 651 N N . ASP A 1 82 ? 8.395 2.082 -6.586 1.00 91.88 82 ASP A N 1
ATOM 652 C CA . ASP A 1 82 ? 8.563 3.348 -5.864 1.00 91.88 82 ASP A CA 1
ATOM 653 C C . ASP A 1 82 ? 7.209 3.976 -5.479 1.00 91.88 82 ASP A C 1
ATOM 655 O O . ASP A 1 82 ? 7.052 4.479 -4.362 1.00 91.88 82 ASP A O 1
ATOM 659 N N . ILE A 1 83 ? 6.206 3.896 -6.364 1.00 92.81 83 ILE A N 1
ATOM 660 C CA . ILE A 1 83 ? 4.833 4.349 -6.086 1.00 92.81 83 ILE A CA 1
ATOM 661 C C . ILE A 1 83 ? 4.212 3.523 -4.957 1.00 92.81 83 ILE A C 1
ATOM 663 O O . ILE A 1 83 ? 3.719 4.094 -3.986 1.00 92.81 83 ILE A O 1
ATOM 667 N N . LEU A 1 84 ? 4.243 2.190 -5.052 1.00 93.44 84 LEU A N 1
ATOM 668 C CA . LEU A 1 84 ? 3.640 1.316 -4.039 1.00 93.44 84 LEU A CA 1
ATOM 669 C C . LEU A 1 84 ? 4.337 1.445 -2.681 1.00 93.44 84 LEU A C 1
ATOM 671 O O . LEU A 1 84 ? 3.674 1.466 -1.645 1.00 93.44 84 LEU A O 1
ATOM 675 N N . TYR A 1 85 ? 5.663 1.567 -2.678 1.00 93.94 85 TYR A N 1
ATOM 676 C CA . TYR A 1 85 ? 6.446 1.748 -1.464 1.00 93.94 85 TYR A CA 1
ATOM 677 C C . TYR A 1 85 ? 6.165 3.103 -0.803 1.00 93.94 85 TYR A C 1
ATOM 679 O O . TYR A 1 85 ? 5.978 3.167 0.413 1.00 93.94 85 TYR A O 1
ATOM 687 N N . THR A 1 86 ? 6.072 4.177 -1.591 1.00 95.56 86 THR A N 1
ATOM 688 C CA . THR A 1 86 ? 5.670 5.504 -1.095 1.00 95.56 86 THR A CA 1
ATOM 689 C C . THR A 1 86 ? 4.260 5.461 -0.509 1.00 95.56 86 THR A C 1
ATOM 691 O O . THR A 1 86 ? 4.078 5.841 0.643 1.00 95.56 86 THR A O 1
ATOM 694 N N . LEU A 1 87 ? 3.290 4.891 -1.235 1.00 95.25 87 LEU A N 1
ATOM 695 C CA . LEU A 1 87 ? 1.915 4.728 -0.750 1.00 95.25 87 LEU A CA 1
ATOM 696 C C . LEU A 1 87 ? 1.854 3.937 0.560 1.00 95.25 87 LEU A C 1
ATOM 698 O O . LEU A 1 87 ? 1.114 4.303 1.474 1.00 95.25 87 LEU A O 1
ATOM 702 N N . PHE A 1 88 ? 2.647 2.872 0.682 1.00 96.31 88 PHE A N 1
ATOM 703 C CA . PHE A 1 88 ? 2.742 2.100 1.917 1.00 96.31 88 PHE A CA 1
ATOM 704 C C . PHE A 1 88 ? 3.299 2.931 3.077 1.00 96.31 88 PHE A C 1
ATOM 706 O O . PHE A 1 88 ? 2.720 2.919 4.164 1.00 96.31 88 PHE A O 1
ATOM 713 N N . ASN A 1 89 ? 4.388 3.671 2.864 1.00 96.19 89 ASN A N 1
ATOM 714 C CA . ASN A 1 89 ? 4.978 4.506 3.909 1.00 96.19 89 ASN A CA 1
ATOM 715 C C . ASN A 1 89 ? 4.053 5.648 4.335 1.00 96.19 89 ASN A C 1
ATOM 717 O O . ASN A 1 89 ? 3.930 5.903 5.533 1.00 96.19 89 ASN A O 1
ATOM 721 N N . ASP A 1 90 ? 3.364 6.277 3.387 1.00 96.00 90 ASP A N 1
ATOM 722 C CA . ASP A 1 90 ? 2.378 7.318 3.668 1.00 96.00 90 ASP A CA 1
ATOM 723 C C . ASP A 1 90 ? 1.198 6.755 4.460 1.00 96.00 90 ASP A C 1
ATOM 725 O O . ASP A 1 90 ? 0.790 7.337 5.464 1.00 96.00 90 ASP A O 1
ATOM 729 N N . THR A 1 91 ? 0.692 5.581 4.076 1.00 94.69 91 THR A N 1
ATOM 730 C CA . THR A 1 91 ? -0.397 4.902 4.798 1.00 94.69 91 THR A CA 1
ATOM 731 C C . THR A 1 91 ? 0.034 4.518 6.212 1.00 94.69 91 THR A C 1
ATOM 733 O O . THR A 1 91 ? -0.693 4.743 7.177 1.00 94.69 91 THR A O 1
ATOM 736 N N . LYS A 1 92 ? 1.255 3.997 6.365 1.00 95.88 92 LYS A N 1
ATOM 737 C CA . LYS A 1 92 ? 1.848 3.689 7.669 1.00 95.88 92 LYS A CA 1
ATOM 738 C C . LYS A 1 92 ? 1.973 4.942 8.535 1.00 95.88 92 LYS A C 1
ATOM 740 O O . LYS A 1 92 ? 1.665 4.884 9.722 1.00 95.88 92 LYS A O 1
ATOM 745 N N . LYS A 1 93 ? 2.432 6.057 7.963 1.00 96.19 93 LYS A N 1
ATOM 746 C CA . LYS A 1 93 ? 2.548 7.337 8.666 1.00 96.19 93 LYS A CA 1
ATOM 747 C C . LYS A 1 93 ? 1.177 7.820 9.139 1.00 96.19 93 LYS A C 1
ATOM 749 O O . LYS A 1 93 ? 1.015 8.039 10.335 1.00 96.19 93 LYS A O 1
ATOM 754 N N . ARG A 1 94 ? 0.190 7.865 8.238 1.00 93.25 94 ARG A N 1
ATOM 755 C CA . ARG A 1 94 ? -1.199 8.231 8.560 1.00 93.25 94 ARG A CA 1
ATOM 756 C C . ARG A 1 94 ? -1.756 7.376 9.689 1.00 93.25 94 ARG A C 1
ATOM 758 O O . ARG A 1 94 ? -2.285 7.926 10.642 1.00 93.25 94 ARG A O 1
ATOM 765 N N . PHE A 1 95 ? -1.548 6.058 9.639 1.00 93.88 95 PHE A N 1
ATOM 766 C CA . PHE A 1 95 ? -1.965 5.150 10.708 1.00 93.88 95 PHE A CA 1
ATOM 767 C C . PHE A 1 95 ? -1.409 5.555 12.082 1.00 93.88 95 PHE A C 1
ATOM 769 O O . PHE A 1 95 ? -2.134 5.518 13.073 1.00 93.88 95 PHE A O 1
ATOM 776 N N . PHE A 1 96 ? -0.131 5.937 12.164 1.00 93.75 96 PHE A N 1
ATOM 777 C CA . PHE A 1 96 ? 0.476 6.361 13.429 1.00 93.75 96 PHE A CA 1
ATOM 778 C C . PHE A 1 96 ? 0.031 7.753 13.887 1.00 93.75 96 PHE A C 1
ATOM 780 O O . PHE A 1 96 ? 0.078 8.026 15.084 1.00 93.75 96 PHE A O 1
ATOM 787 N N . GLU A 1 97 ? -0.415 8.597 12.962 1.00 94.69 97 GLU A N 1
ATOM 788 C CA . GLU A 1 97 ? -0.952 9.931 13.238 1.00 94.69 97 GLU A CA 1
ATOM 789 C C . GLU A 1 97 ? -2.447 9.911 13.597 1.00 94.69 97 GLU A C 1
ATOM 791 O O . GLU A 1 97 ? -2.949 10.918 14.088 1.00 94.69 97 GLU A O 1
ATOM 796 N N . LEU A 1 98 ? -3.150 8.782 13.411 1.00 92.88 98 LEU A N 1
ATOM 797 C CA . LEU A 1 98 ? -4.573 8.661 13.740 1.00 92.88 98 LEU A CA 1
ATOM 798 C C . LEU A 1 98 ? -4.836 9.013 15.202 1.00 92.88 98 LEU A C 1
ATOM 800 O O . LEU A 1 98 ? -4.232 8.424 16.104 1.00 92.88 98 LEU A O 1
ATOM 804 N N . GLN A 1 99 ? -5.791 9.912 15.429 1.00 93.56 99 GLN A N 1
ATOM 805 C CA . GLN A 1 99 ? -6.171 10.369 16.761 1.00 93.56 99 GLN A CA 1
ATOM 806 C C . GLN A 1 99 ? -7.536 9.821 17.161 1.00 93.56 99 GLN A C 1
ATOM 808 O O . GLN A 1 99 ? -8.517 9.949 16.430 1.00 93.56 99 GLN A O 1
ATOM 813 N N . TYR A 1 100 ? -7.609 9.233 18.352 1.00 94.38 100 TYR A N 1
ATOM 814 C CA . TYR A 1 100 ? -8.854 8.745 18.929 1.00 94.38 100 TYR A CA 1
ATOM 815 C C . TYR A 1 100 ? -9.077 9.328 20.315 1.00 94.38 100 TYR A C 1
ATOM 817 O O . TYR A 1 100 ? -8.280 9.104 21.230 1.00 94.38 100 TYR A O 1
ATOM 825 N N . LYS A 1 101 ? -10.202 10.022 20.477 1.00 93.81 101 LYS A N 1
ATOM 826 C CA . LYS A 1 101 ? -10.685 10.457 21.780 1.00 93.81 101 LYS A CA 1
ATOM 827 C C . LYS A 1 101 ? -11.564 9.367 22.378 1.00 93.81 101 LYS A C 1
ATOM 829 O O . LYS A 1 101 ? -12.614 9.060 21.812 1.00 93.81 101 LYS A O 1
ATOM 834 N N . SER A 1 102 ? -11.124 8.791 23.494 1.00 92.69 102 SER A N 1
ATOM 835 C CA . SER A 1 102 ? -11.855 7.720 24.174 1.00 92.69 102 SER A CA 1
ATOM 836 C C . SER A 1 102 ? -13.207 8.199 24.692 1.00 92.69 102 SER A C 1
ATOM 838 O O . SER A 1 102 ? -13.465 9.404 24.805 1.00 92.69 102 SER A O 1
ATOM 840 N N . ILE A 1 103 ? -14.067 7.257 25.077 1.00 87.44 103 ILE A N 1
ATOM 841 C CA . ILE A 1 103 ? -15.333 7.576 25.755 1.00 87.44 103 ILE A CA 1
ATOM 842 C C . ILE A 1 103 ? -15.094 8.385 27.045 1.00 87.44 103 ILE A C 1
ATOM 844 O O . ILE A 1 103 ? -15.887 9.269 27.368 1.00 87.44 103 ILE A O 1
ATOM 848 N N . GLU A 1 104 ? -13.979 8.132 27.735 1.00 89.25 104 GLU A N 1
ATOM 849 C CA . GLU A 1 104 ? -13.540 8.857 28.939 1.00 89.25 104 GLU A CA 1
ATOM 850 C C . GLU A 1 104 ? -12.953 10.248 28.631 1.00 89.25 104 GLU A C 1
ATOM 852 O O . GLU A 1 104 ? -12.691 11.034 29.539 1.00 89.25 104 GLU A O 1
ATOM 857 N N . GLY A 1 105 ? -12.770 10.583 27.351 1.00 90.62 105 GLY A N 1
ATOM 858 C CA . GLY A 1 105 ? -12.302 11.889 26.896 1.00 90.62 105 GLY A CA 1
ATOM 859 C C . GLY A 1 105 ? -10.784 12.036 26.800 1.00 90.62 105 GLY A C 1
ATOM 860 O O . GLY A 1 105 ? -10.322 13.149 26.553 1.00 90.62 105 GLY A O 1
ATOM 861 N N . ALA A 1 106 ? -10.015 10.957 26.960 1.00 90.88 106 ALA A N 1
ATOM 862 C CA . ALA A 1 106 ? -8.567 10.975 26.766 1.00 90.88 106 ALA A CA 1
ATOM 863 C C . ALA A 1 106 ? -8.219 10.931 25.271 1.00 90.88 106 ALA A C 1
ATOM 865 O O . ALA A 1 106 ? -8.769 10.110 24.534 1.00 90.88 106 ALA A O 1
ATOM 866 N N . ASP A 1 107 ? -7.290 11.781 24.833 1.00 93.50 107 ASP A N 1
ATOM 867 C CA . ASP A 1 107 ? -6.801 11.802 23.452 1.00 93.50 107 ASP A CA 1
ATOM 868 C C . ASP A 1 107 ? -5.643 10.809 23.276 1.00 93.50 107 ASP A C 1
ATOM 870 O O . ASP A 1 107 ? -4.644 10.839 23.997 1.00 93.50 107 ASP A O 1
ATOM 874 N N . ASN A 1 108 ? -5.778 9.915 22.300 1.00 94.00 108 ASN A N 1
ATOM 875 C CA . ASN A 1 108 ? -4.850 8.819 22.033 1.00 94.00 108 ASN A CA 1
ATOM 876 C C . ASN A 1 108 ? -4.380 8.870 20.582 1.00 94.00 108 ASN A C 1
ATOM 878 O O . ASN A 1 108 ? -5.094 9.384 19.725 1.00 94.00 108 ASN A O 1
ATOM 882 N N . GLN A 1 109 ? -3.211 8.292 20.290 1.00 92.69 109 GLN A N 1
ATOM 883 C CA . GLN A 1 109 ? -2.616 8.338 18.947 1.00 92.69 109 GLN A CA 1
ATOM 884 C C . GLN A 1 109 ? -2.106 6.970 18.480 1.00 92.69 109 GLN A C 1
ATOM 886 O O . GLN A 1 109 ? -1.680 6.132 19.287 1.00 92.69 109 GLN A O 1
ATOM 891 N N . GLY A 1 110 ? -2.138 6.746 17.168 1.00 91.25 110 GLY A N 1
ATOM 892 C CA . GLY A 1 110 ? -1.518 5.610 16.493 1.00 91.25 110 GLY A CA 1
ATOM 893 C C . GLY A 1 110 ? -1.944 4.244 17.033 1.00 91.25 110 GLY A C 1
ATOM 894 O O . GLY A 1 110 ? -3.128 3.933 17.164 1.00 91.25 110 GLY A O 1
ATOM 895 N N . LYS A 1 111 ? -0.963 3.402 17.385 1.00 91.38 111 LYS A N 1
ATOM 896 C CA . LYS A 1 111 ? -1.230 2.056 17.926 1.00 91.38 111 LYS A CA 1
ATOM 897 C C . LYS A 1 111 ? -2.026 2.099 19.235 1.00 91.38 111 LYS A C 1
ATOM 899 O O . LYS A 1 111 ? -2.842 1.211 19.478 1.00 91.38 111 LYS A O 1
ATOM 904 N N . TYR A 1 112 ? -1.792 3.106 20.076 1.00 92.81 112 TYR A N 1
ATOM 905 C CA . TYR A 1 112 ? -2.524 3.244 21.332 1.00 92.81 112 TYR A CA 1
ATOM 906 C C . TYR A 1 112 ? -3.972 3.670 21.079 1.00 92.81 112 TYR A C 1
ATOM 908 O O . TYR A 1 112 ? -4.875 3.083 21.664 1.00 92.81 112 TYR A O 1
ATOM 916 N N . ALA A 1 113 ? -4.202 4.584 20.127 1.00 93.50 113 ALA A N 1
ATOM 917 C CA . ALA A 1 113 ? -5.548 4.935 19.670 1.00 93.50 113 ALA A CA 1
ATOM 918 C C . ALA A 1 113 ? -6.343 3.705 19.222 1.00 93.50 113 ALA A C 1
ATOM 920 O O . ALA A 1 113 ? -7.473 3.530 19.663 1.00 93.50 113 ALA A O 1
ATOM 921 N N . LEU A 1 114 ? -5.733 2.811 18.435 1.00 93.56 114 LEU A N 1
ATOM 922 C CA . LEU A 1 114 ? -6.401 1.584 17.984 1.00 93.56 114 LEU A CA 1
ATOM 923 C C . LEU A 1 114 ? -6.751 0.651 19.144 1.00 93.56 114 LEU A C 1
ATOM 925 O O . LEU A 1 114 ? -7.824 0.055 19.166 1.00 93.56 114 LEU A O 1
ATOM 929 N N . ASN A 1 115 ? -5.851 0.528 20.117 1.00 93.56 115 ASN A N 1
ATOM 930 C CA . ASN A 1 115 ? -6.073 -0.295 21.300 1.00 93.56 115 ASN A CA 1
ATOM 931 C C . ASN A 1 115 ? -7.220 0.242 22.172 1.00 93.56 115 ASN A C 1
ATOM 933 O O . ASN A 1 115 ? -8.036 -0.536 22.662 1.00 93.56 115 ASN A O 1
ATOM 937 N N . VAL A 1 116 ? -7.288 1.563 22.347 1.00 93.38 116 VAL A N 1
ATOM 938 C CA . VAL A 1 116 ? -8.359 2.221 23.105 1.00 93.38 116 VAL A CA 1
ATOM 939 C C . VAL A 1 116 ? -9.680 2.149 22.341 1.00 93.38 116 VAL A C 1
ATOM 941 O O . VAL A 1 116 ? -10.679 1.740 22.919 1.00 93.38 116 VAL A O 1
ATOM 944 N N . PHE A 1 117 ? -9.675 2.417 21.031 1.00 93.50 117 PHE A N 1
ATOM 945 C CA . PHE A 1 117 ? -10.847 2.248 20.170 1.00 93.50 117 PHE A CA 1
ATOM 946 C C . PHE A 1 117 ? -11.394 0.823 20.227 1.00 93.50 117 PHE A C 1
ATOM 948 O O . PHE A 1 117 ? -12.594 0.638 20.402 1.00 93.50 117 PHE A O 1
ATOM 955 N N . ARG A 1 118 ? -10.521 -0.191 20.147 1.00 93.31 118 ARG A N 1
ATOM 956 C CA . ARG A 1 118 ? -10.907 -1.589 20.353 1.00 93.31 118 ARG A CA 1
ATOM 957 C C . ARG A 1 118 ? -11.621 -1.755 21.692 1.00 93.31 118 ARG A C 1
ATOM 959 O O . ARG A 1 118 ? -12.732 -2.262 21.710 1.00 93.31 118 ARG A O 1
ATOM 966 N N . ASN A 1 119 ? -11.008 -1.347 22.801 1.00 92.69 119 ASN A N 1
ATOM 967 C CA . ASN A 1 119 ? -11.605 -1.530 24.128 1.00 92.69 119 ASN A CA 1
ATOM 968 C C . ASN A 1 119 ? -12.966 -0.816 24.257 1.00 92.69 119 ASN A C 1
ATOM 970 O O . ASN A 1 119 ? -13.899 -1.367 24.843 1.00 92.69 119 ASN A O 1
ATOM 974 N N . ASP A 1 120 ? -13.101 0.370 23.665 1.00 92.38 120 ASP A N 1
ATOM 975 C CA . ASP A 1 120 ? -14.356 1.122 23.623 1.00 92.38 120 ASP A CA 1
ATOM 976 C C . ASP A 1 120 ? -15.418 0.379 22.794 1.00 92.38 120 ASP A C 1
ATOM 978 O O . ASP A 1 120 ? -16.549 0.230 23.249 1.00 92.38 120 ASP A O 1
ATOM 982 N N . VAL A 1 121 ? -15.063 -0.184 21.633 1.00 88.88 121 VAL A N 1
ATOM 983 C CA . VAL A 1 121 ? -15.971 -1.032 20.838 1.00 88.88 121 VAL A CA 1
ATOM 984 C C . VAL A 1 121 ? -16.413 -2.266 21.628 1.00 88.88 121 VAL A C 1
ATOM 986 O O . VAL A 1 121 ? -17.611 -2.520 21.718 1.00 88.88 121 VAL A O 1
ATOM 989 N N . ILE A 1 122 ? -15.478 -3.003 22.235 1.00 88.31 122 ILE A N 1
ATOM 990 C CA . ILE A 1 122 ? -15.770 -4.234 22.991 1.00 88.31 122 ILE A CA 1
ATOM 991 C C . ILE A 1 122 ? -16.675 -3.935 24.190 1.00 88.31 122 ILE A C 1
ATOM 993 O O . ILE A 1 122 ? -17.688 -4.603 24.395 1.00 88.31 122 ILE A O 1
ATOM 997 N N . SER A 1 123 ? -16.333 -2.913 24.979 1.00 88.06 123 SER A N 1
ATOM 998 C CA . SER A 1 123 ? -17.107 -2.553 26.170 1.00 88.06 123 SER A CA 1
ATOM 999 C C . SER A 1 123 ? -18.528 -2.120 25.812 1.00 88.06 123 SER A C 1
ATOM 1001 O O . SER A 1 123 ? -19.479 -2.557 26.460 1.00 88.06 123 SER A O 1
ATOM 1003 N N . GLN A 1 124 ? -18.703 -1.315 24.758 1.00 86.75 124 GLN A N 1
ATOM 1004 C CA . GLN A 1 124 ? -20.034 -0.890 24.331 1.00 86.75 124 GLN A CA 1
ATOM 1005 C C . GLN A 1 124 ? -20.830 -2.026 23.685 1.00 86.75 124 GLN A C 1
ATOM 1007 O O . GLN A 1 124 ? -22.031 -2.112 23.930 1.00 86.75 124 GLN A O 1
ATOM 1012 N N . ALA A 1 125 ? -20.184 -2.930 22.944 1.00 82.62 125 ALA A N 1
ATOM 1013 C CA . ALA A 1 125 ? -20.826 -4.130 22.411 1.00 82.62 125 ALA A CA 1
ATOM 1014 C C . ALA A 1 125 ? -21.375 -5.026 23.536 1.00 82.62 125 ALA A C 1
ATOM 1016 O O . ALA A 1 125 ? -22.532 -5.436 23.490 1.00 82.62 125 ALA A O 1
ATOM 1017 N N . ALA A 1 126 ? -20.594 -5.258 24.597 1.00 83.31 126 ALA A N 1
ATOM 1018 C CA . ALA A 1 126 ? -21.033 -6.046 25.749 1.00 83.31 126 ALA A CA 1
ATOM 1019 C C . ALA A 1 126 ? -22.206 -5.393 26.509 1.00 83.31 126 ALA A C 1
ATOM 1021 O O . ALA A 1 126 ? -23.134 -6.074 26.949 1.00 83.31 126 ALA A O 1
ATOM 1022 N N . ILE A 1 127 ? -22.201 -4.062 26.648 1.00 83.81 127 ILE A N 1
ATOM 1023 C CA . ILE A 1 127 ? -23.308 -3.317 27.272 1.00 83.81 127 ILE A CA 1
ATOM 1024 C C . ILE A 1 127 ? -24.581 -3.398 26.410 1.00 83.81 127 ILE A C 1
ATOM 1026 O O . ILE A 1 127 ? -25.687 -3.539 26.944 1.00 83.81 127 ILE A O 1
ATOM 1030 N N . GLU A 1 128 ? -24.436 -3.328 25.085 1.00 79.12 128 GLU A N 1
ATOM 1031 C CA . GLU A 1 128 ? -25.541 -3.480 24.134 1.00 79.12 128 GLU A CA 1
ATOM 1032 C C . GLU A 1 128 ? -26.134 -4.883 24.153 1.00 79.12 128 GLU A C 1
ATOM 1034 O O . GLU A 1 128 ? -27.356 -5.021 24.209 1.00 79.12 128 GLU A O 1
ATOM 1039 N N . ALA A 1 129 ? -25.284 -5.907 24.226 1.00 76.75 129 ALA A N 1
ATOM 1040 C CA . ALA A 1 129 ? -25.694 -7.292 24.412 1.00 76.75 129 ALA A CA 1
ATOM 1041 C C . ALA A 1 129 ? -26.532 -7.494 25.687 1.00 76.75 129 ALA A C 1
ATOM 1043 O O . ALA A 1 129 ? -27.509 -8.240 25.691 1.00 76.75 129 ALA A O 1
ATOM 1044 N N . GLY A 1 130 ? -26.197 -6.768 26.758 1.00 80.12 130 GLY A N 1
ATOM 1045 C CA . GLY A 1 130 ? -26.956 -6.732 28.010 1.00 80.12 130 GLY A CA 1
ATOM 1046 C C . GLY A 1 130 ? -28.236 -5.882 27.978 1.00 80.12 130 GLY A C 1
ATOM 1047 O O . GLY A 1 130 ? -28.828 -5.647 29.033 1.00 80.12 130 GLY A O 1
ATOM 1048 N N . GLY A 1 131 ? -28.658 -5.378 26.812 1.00 73.25 131 GLY A N 1
ATOM 1049 C CA . GLY A 1 131 ? -29.918 -4.651 26.632 1.00 73.25 131 GLY A CA 1
ATOM 1050 C C . GLY A 1 131 ? -29.890 -3.167 27.018 1.00 73.25 131 GLY A C 1
ATOM 1051 O O . GLY A 1 131 ? -30.953 -2.572 27.203 1.00 73.25 131 GLY A O 1
ATOM 1052 N N . LYS A 1 132 ? -28.712 -2.535 27.148 1.00 64.81 132 LYS A N 1
ATOM 1053 C CA . LYS A 1 132 ? -28.585 -1.095 27.470 1.00 64.81 132 LYS A CA 1
ATOM 1054 C C . LYS A 1 132 ? -27.846 -0.302 26.378 1.00 64.81 132 LYS A C 1
ATOM 1056 O O . LYS A 1 132 ? -26.767 0.227 26.637 1.00 64.81 132 LYS A O 1
ATOM 1061 N N . PRO A 1 133 ? -28.412 -0.146 25.172 1.00 61.12 133 PRO A N 1
ATOM 1062 C CA . PRO A 1 133 ? -27.742 0.567 24.093 1.00 61.12 133 PRO A CA 1
ATOM 1063 C C . PRO A 1 133 ? -27.714 2.066 24.348 1.00 61.12 133 PRO A C 1
ATOM 1065 O O . PRO A 1 133 ? -28.760 2.715 24.360 1.00 61.12 133 PRO A O 1
ATOM 1068 N N . LYS A 1 134 ? -26.522 2.641 24.545 1.00 67.19 134 LYS A N 1
ATOM 1069 C CA . LYS A 1 134 ? -26.380 4.105 24.507 1.00 67.19 134 LYS A CA 1
ATOM 1070 C C . LYS A 1 134 ? -25.168 4.640 23.755 1.00 67.19 134 LYS A C 1
ATOM 1072 O O . LYS A 1 134 ? -25.291 5.743 23.232 1.00 67.19 134 LYS A O 1
ATOM 1077 N N . ASN A 1 135 ? -24.042 3.921 23.637 1.00 78.75 135 ASN A N 1
ATOM 1078 C CA . ASN A 1 135 ? -22.833 4.543 23.071 1.00 78.75 135 ASN A CA 1
ATOM 1079 C C . ASN A 1 135 ? -22.104 3.789 21.948 1.00 78.75 135 ASN A C 1
ATOM 1081 O O . ASN A 1 135 ? -21.172 4.388 21.411 1.00 78.75 135 ASN A O 1
ATOM 1085 N N . LEU A 1 136 ? -22.490 2.578 21.509 1.00 81.38 136 LEU A N 1
ATOM 1086 C CA . LEU A 1 136 ? -21.763 1.941 20.394 1.00 81.38 136 LEU A CA 1
ATOM 1087 C C . LEU A 1 136 ? -21.898 2.770 19.117 1.00 81.38 136 LEU A C 1
ATOM 1089 O O . LEU A 1 136 ? -20.901 3.054 18.464 1.00 81.38 136 LEU A O 1
ATOM 1093 N N . THR A 1 137 ? -23.098 3.270 18.809 1.00 78.69 137 THR A N 1
ATOM 1094 C CA . THR A 1 137 ? -23.306 4.179 17.670 1.00 78.69 137 THR A CA 1
ATOM 1095 C C . THR A 1 137 ? -22.429 5.429 17.768 1.00 78.69 137 THR A C 1
ATOM 1097 O O . THR A 1 137 ? -21.919 5.894 16.754 1.00 78.69 137 THR A O 1
ATOM 1100 N N . LYS A 1 138 ? -22.191 5.960 18.976 1.00 84.31 138 LYS A N 1
ATOM 1101 C CA . LYS A 1 138 ? -21.299 7.112 19.182 1.00 84.31 138 LYS A CA 1
ATOM 1102 C C . LYS A 1 138 ? -19.844 6.749 18.886 1.00 84.31 138 LYS A C 1
ATOM 1104 O O . LYS A 1 138 ? -19.178 7.513 18.199 1.00 84.31 138 LYS A O 1
ATOM 1109 N N . VAL A 1 139 ? -19.373 5.597 19.370 1.00 82.75 139 VAL A N 1
ATOM 1110 C CA . VAL A 1 139 ? -18.016 5.078 19.109 1.00 82.75 139 VAL A CA 1
ATOM 1111 C C . VAL A 1 139 ? -17.815 4.807 17.620 1.00 82.75 139 VAL A C 1
ATOM 1113 O O . VAL A 1 139 ? -16.803 5.204 17.038 1.00 82.75 139 VAL A O 1
ATOM 1116 N N . LEU A 1 140 ? -18.801 4.176 16.984 1.00 84.12 140 LEU A N 1
ATOM 1117 C CA . LEU A 1 140 ? -18.761 3.867 15.565 1.00 84.12 140 LEU A CA 1
ATOM 1118 C C . LEU A 1 140 ? -18.824 5.141 14.727 1.00 84.12 140 LEU A C 1
ATOM 1120 O O . LEU A 1 140 ? -18.100 5.226 13.746 1.00 84.12 140 LEU A O 1
ATOM 1124 N N . ASN A 1 141 ? -19.594 6.162 15.099 1.00 81.88 141 ASN A N 1
ATOM 1125 C CA . ASN A 1 141 ? -19.733 7.395 14.319 1.00 81.88 141 ASN A CA 1
ATOM 1126 C C . ASN A 1 141 ? -18.597 8.418 14.536 1.00 81.88 141 ASN A C 1
ATOM 1128 O O . ASN A 1 141 ? -18.826 9.626 14.497 1.00 81.88 141 ASN A O 1
ATOM 1132 N N . THR A 1 142 ? -17.373 7.949 14.781 1.00 84.31 142 THR A N 1
ATOM 1133 C CA . THR A 1 142 ? -16.192 8.801 14.978 1.00 84.31 142 THR A CA 1
ATOM 1134 C C . THR A 1 142 ? -15.417 9.018 13.677 1.00 84.31 142 THR A C 1
ATOM 1136 O O . THR A 1 142 ? -15.411 8.155 12.798 1.00 84.31 142 THR A O 1
ATOM 1139 N N . SER A 1 143 ? -14.715 10.158 13.566 1.00 87.75 143 SER A N 1
ATOM 1140 C CA . SER A 1 143 ? -13.761 10.413 12.464 1.00 87.75 143 SER A CA 1
ATOM 1141 C C . SER A 1 143 ? -12.699 9.317 12.396 1.00 87.75 143 SER A C 1
ATOM 1143 O O . SER A 1 143 ? -12.420 8.780 11.328 1.00 87.75 143 SER A O 1
ATOM 1145 N N . TYR A 1 144 ? -12.230 8.883 13.570 1.00 88.50 144 TYR A N 1
ATOM 1146 C CA . TYR A 1 144 ? -11.269 7.797 13.715 1.00 88.50 144 TYR A CA 1
ATOM 1147 C C . TYR A 1 144 ? -11.690 6.513 12.990 1.00 88.50 144 TYR A C 1
ATOM 1149 O O . TYR A 1 144 ? -10.867 5.909 12.310 1.00 88.50 144 TYR A O 1
ATOM 1157 N N . ARG A 1 145 ? -12.969 6.105 13.074 1.00 90.81 145 ARG A N 1
ATOM 1158 C CA . ARG A 1 145 ? -13.468 4.928 12.341 1.00 90.81 145 ARG A CA 1
ATOM 1159 C C . ARG A 1 145 ? -13.252 5.084 10.835 1.00 90.81 145 ARG A C 1
ATOM 1161 O O . ARG A 1 145 ? -12.804 4.141 10.192 1.00 90.81 145 ARG A O 1
ATOM 1168 N N . ASN A 1 146 ? -13.602 6.241 10.275 1.00 89.50 146 ASN A N 1
ATOM 1169 C CA . ASN A 1 146 ? -13.475 6.486 8.836 1.00 89.50 146 ASN A CA 1
ATOM 1170 C C . ASN A 1 146 ? -12.014 6.444 8.402 1.00 89.50 146 ASN A C 1
ATOM 1172 O O . ASN A 1 146 ? -11.678 5.715 7.477 1.00 89.50 146 ASN A O 1
ATOM 1176 N N . GLU A 1 147 ? -11.146 7.156 9.116 1.00 90.19 147 GLU A N 1
ATOM 1177 C CA . GLU A 1 147 ? -9.718 7.217 8.800 1.00 90.19 147 GLU A CA 1
ATOM 1178 C C . GLU A 1 147 ? -9.030 5.851 8.976 1.00 90.19 147 GLU A C 1
ATOM 1180 O O . GLU A 1 147 ? -8.141 5.483 8.200 1.00 90.19 147 GLU A O 1
ATOM 1185 N N . LEU A 1 148 ? -9.470 5.060 9.964 1.00 90.12 148 LEU A N 1
ATOM 1186 C CA . LEU A 1 148 ? -9.041 3.676 10.127 1.00 90.12 148 LEU A CA 1
ATOM 1187 C C . LEU A 1 148 ? -9.478 2.838 8.923 1.00 90.12 148 LEU A C 1
ATOM 1189 O O . LEU A 1 148 ? -8.620 2.216 8.309 1.00 90.12 148 LEU A O 1
ATOM 1193 N N . ILE A 1 149 ? -10.765 2.848 8.554 1.00 90.69 149 ILE A N 1
ATOM 1194 C CA . ILE A 1 149 ? -11.292 2.105 7.394 1.00 90.69 149 ILE A CA 1
ATOM 1195 C C . ILE A 1 149 ? -10.521 2.461 6.120 1.00 90.69 149 ILE A C 1
ATOM 1197 O O . ILE A 1 149 ? -10.021 1.563 5.450 1.00 90.69 149 ILE A O 1
ATOM 1201 N N . GLU A 1 150 ? -10.334 3.751 5.835 1.00 91.25 150 GLU A N 1
ATOM 1202 C CA . GLU A 1 150 ? -9.558 4.210 4.679 1.00 91.25 150 GLU A CA 1
ATOM 1203 C C . GLU A 1 150 ? -8.124 3.667 4.702 1.00 91.25 150 GLU A C 1
ATOM 1205 O O . GLU A 1 150 ? -7.605 3.210 3.683 1.00 91.25 150 GLU A O 1
ATOM 1210 N N . SER A 1 151 ? -7.484 3.662 5.875 1.00 90.75 151 SER A N 1
ATOM 1211 C CA . SER A 1 151 ? -6.142 3.101 6.039 1.00 90.75 151 SER A CA 1
ATOM 1212 C C . SER A 1 151 ? -6.118 1.589 5.787 1.00 90.75 151 SER A C 1
ATOM 1214 O O . SER A 1 151 ? -5.203 1.095 5.127 1.00 90.75 151 SER A O 1
ATOM 1216 N N . LEU A 1 152 ? -7.114 0.842 6.278 1.00 91.00 152 LEU A N 1
ATOM 1217 C CA . LEU A 1 152 ? -7.224 -0.606 6.059 1.00 91.00 152 LEU A CA 1
ATOM 1218 C C . LEU A 1 152 ? -7.466 -0.930 4.578 1.00 91.00 152 LEU A C 1
ATOM 1220 O O . LEU A 1 152 ? -6.797 -1.806 4.024 1.00 91.00 152 LEU A O 1
ATOM 1224 N N . ASP A 1 153 ? -8.357 -0.190 3.923 1.00 90.62 153 ASP A N 1
ATOM 1225 C CA . ASP A 1 153 ? -8.677 -0.358 2.506 1.00 90.62 153 ASP A CA 1
ATOM 1226 C C . ASP A 1 153 ? -7.458 -0.055 1.622 1.00 90.62 153 ASP A C 1
ATOM 1228 O O . ASP A 1 153 ? -7.158 -0.811 0.692 1.00 90.62 153 ASP A O 1
ATOM 1232 N N . LEU A 1 154 ? -6.687 0.991 1.945 1.00 91.62 154 LEU A N 1
ATOM 1233 C CA . LEU A 1 154 ? -5.427 1.297 1.262 1.00 91.62 154 LEU A CA 1
ATOM 1234 C C . LEU A 1 154 ? -4.400 0.174 1.428 1.00 91.62 154 LEU A C 1
ATOM 1236 O O . LEU A 1 154 ? -3.771 -0.221 0.447 1.00 91.62 154 LEU A O 1
ATOM 1240 N N . ILE A 1 155 ? -4.244 -0.388 2.631 1.00 92.75 155 ILE A N 1
ATOM 1241 C CA . ILE A 1 155 ? -3.333 -1.524 2.857 1.00 92.75 155 ILE A CA 1
ATOM 1242 C C . ILE A 1 155 ? -3.771 -2.737 2.028 1.00 92.75 155 ILE A C 1
ATOM 1244 O O . ILE A 1 155 ? -2.928 -3.374 1.391 1.00 92.75 155 ILE A O 1
ATOM 1248 N N . SER A 1 156 ? -5.072 -3.036 2.000 1.00 91.00 156 SER A N 1
ATOM 1249 C CA . SER A 1 156 ? -5.641 -4.120 1.191 1.00 91.00 156 SER A CA 1
ATOM 1250 C C . SER A 1 156 ? -5.371 -3.908 -0.302 1.00 91.00 156 SER A C 1
ATOM 1252 O O . SER A 1 156 ? -4.893 -4.810 -0.994 1.00 91.00 156 SER A O 1
ATOM 1254 N N . LEU A 1 157 ? -5.575 -2.684 -0.799 1.00 90.94 157 LEU A N 1
ATOM 1255 C CA . LEU A 1 157 ? -5.308 -2.318 -2.188 1.00 90.94 157 LEU A CA 1
ATOM 1256 C C . LEU A 1 157 ? -3.819 -2.436 -2.543 1.00 90.94 157 LEU A C 1
ATOM 1258 O O . LEU A 1 157 ? -3.481 -2.999 -3.587 1.00 90.94 157 LEU A O 1
ATOM 1262 N N . ILE A 1 158 ? -2.923 -1.933 -1.687 1.00 92.75 158 ILE A N 1
ATOM 1263 C CA . ILE A 1 158 ? -1.470 -2.040 -1.885 1.00 92.75 158 ILE A CA 1
ATOM 1264 C C . ILE A 1 158 ? -1.069 -3.514 -1.934 1.00 92.75 158 ILE A C 1
ATOM 1266 O O . ILE A 1 158 ? -0.335 -3.919 -2.838 1.00 92.75 158 ILE A O 1
ATOM 1270 N N . LYS A 1 159 ? -1.581 -4.332 -1.009 1.00 92.88 159 LYS A N 1
ATOM 1271 C CA . LYS A 1 159 ? -1.311 -5.768 -0.994 1.00 92.88 159 LYS A CA 1
ATOM 1272 C C . LYS A 1 159 ? -1.806 -6.450 -2.268 1.00 92.88 159 LYS A C 1
ATOM 1274 O O . LYS A 1 159 ? -1.008 -7.089 -2.944 1.00 92.88 159 LYS A O 1
ATOM 1279 N N . LYS A 1 160 ? -3.062 -6.233 -2.666 1.00 91.12 160 LYS A N 1
ATOM 1280 C CA . LYS A 1 160 ? -3.629 -6.786 -3.905 1.00 91.12 160 LYS A CA 1
ATOM 1281 C C . LYS A 1 160 ? -2.800 -6.413 -5.138 1.00 91.12 160 LYS A C 1
ATOM 1283 O O . LYS A 1 160 ? -2.527 -7.273 -5.975 1.00 91.12 160 LYS A O 1
ATOM 1288 N N . ASN A 1 161 ? -2.372 -5.155 -5.251 1.00 89.62 161 ASN A N 1
ATOM 1289 C CA . ASN A 1 161 ? -1.516 -4.701 -6.352 1.00 89.62 161 ASN A CA 1
ATOM 1290 C C . ASN A 1 161 ? -0.113 -5.317 -6.296 1.00 89.62 161 ASN A C 1
ATOM 1292 O O . ASN A 1 161 ? 0.474 -5.601 -7.334 1.00 89.62 161 ASN A O 1
ATOM 1296 N N . THR A 1 162 ? 0.419 -5.565 -5.101 1.00 89.19 162 THR A N 1
ATOM 1297 C CA . THR A 1 162 ? 1.713 -6.240 -4.926 1.00 89.19 162 THR A CA 1
ATOM 1298 C C . THR A 1 162 ? 1.619 -7.730 -5.278 1.00 89.19 162 THR A C 1
ATOM 1300 O O . THR A 1 162 ? 2.522 -8.287 -5.904 1.00 89.19 162 THR A O 1
ATOM 1303 N N . ASP A 1 163 ? 0.506 -8.378 -4.935 1.00 86.75 163 ASP A N 1
ATOM 1304 C CA . ASP A 1 163 ? 0.270 -9.795 -5.203 1.00 86.75 163 ASP A CA 1
ATOM 1305 C C . ASP A 1 163 ? 0.029 -10.058 -6.695 1.00 86.75 163 ASP A C 1
ATOM 1307 O O . ASP A 1 163 ? 0.591 -11.008 -7.239 1.00 86.75 163 ASP A O 1
ATOM 1311 N N . THR A 1 164 ? -0.744 -9.193 -7.358 1.00 85.56 164 THR A N 1
ATOM 1312 C CA . THR A 1 164 ? -1.095 -9.302 -8.789 1.00 85.56 164 THR A CA 1
ATOM 1313 C C . THR A 1 164 ? -0.100 -8.621 -9.734 1.00 85.56 164 THR A C 1
ATOM 1315 O O . THR A 1 164 ? -0.138 -8.858 -10.943 1.00 85.56 164 THR A O 1
ATOM 1318 N N . GLY A 1 165 ? 0.785 -7.768 -9.210 1.00 77.12 165 GLY A N 1
ATOM 1319 C CA . GLY A 1 165 ? 1.647 -6.877 -9.981 1.00 77.12 165 GLY A CA 1
ATOM 1320 C C . GLY A 1 165 ? 2.681 -7.603 -10.837 1.00 77.12 165 GLY A C 1
ATOM 1321 O O . GLY A 1 165 ? 3.816 -7.813 -10.414 1.00 77.12 165 GLY A O 1
ATOM 1322 N N . TYR A 1 166 ? 2.319 -7.894 -12.090 1.00 60.84 166 TYR A N 1
ATOM 1323 C CA . TYR A 1 166 ? 3.180 -8.521 -13.105 1.00 60.84 166 TYR A CA 1
ATOM 1324 C C . TYR A 1 166 ? 4.416 -7.672 -13.481 1.00 60.84 166 TYR A C 1
ATOM 1326 O O . TYR A 1 166 ? 5.324 -8.144 -14.166 1.00 60.84 166 TYR A O 1
ATOM 1334 N N . SER A 1 167 ? 4.463 -6.406 -13.054 1.00 73.06 167 SER A N 1
ATOM 1335 C CA . SER A 1 167 ? 5.550 -5.467 -13.347 1.00 73.06 167 SER A CA 1
ATOM 1336 C C . SER A 1 167 ? 6.599 -5.337 -12.240 1.00 73.06 167 SER A C 1
ATOM 1338 O O . SER A 1 167 ? 7.562 -4.610 -12.430 1.00 73.06 167 SER A O 1
ATOM 1340 N N . LEU A 1 168 ? 6.443 -5.958 -11.071 1.00 82.19 168 LEU A N 1
ATOM 1341 C CA . LEU A 1 168 ? 7.461 -5.838 -10.018 1.00 82.19 168 LEU A CA 1
ATOM 1342 C C . LEU A 1 168 ? 8.582 -6.855 -10.233 1.00 82.19 168 LEU A C 1
ATOM 1344 O O . LEU A 1 168 ? 8.330 -7.991 -10.640 1.00 82.19 168 LEU A O 1
ATOM 1348 N N . LEU A 1 169 ? 9.828 -6.470 -9.940 1.00 86.12 169 LEU A N 1
ATOM 1349 C CA . LEU A 1 169 ? 10.890 -7.465 -9.816 1.00 86.12 169 LEU A CA 1
ATOM 1350 C C . LEU A 1 169 ? 10.583 -8.365 -8.612 1.00 86.12 169 LEU A C 1
ATOM 1352 O O . LEU A 1 169 ? 10.047 -7.914 -7.600 1.00 86.12 169 LEU A O 1
ATOM 1356 N N . GLN A 1 170 ? 10.916 -9.651 -8.717 1.00 88.19 170 GLN A N 1
ATOM 1357 C CA . GLN A 1 170 ? 10.551 -10.641 -7.702 1.00 88.19 170 GLN A CA 1
ATOM 1358 C C . GLN A 1 170 ? 11.062 -10.267 -6.299 1.00 88.19 170 GLN A C 1
ATOM 1360 O O . GLN A 1 170 ? 10.307 -10.318 -5.334 1.00 88.19 170 GLN A O 1
ATOM 1365 N N . ASN A 1 171 ? 12.312 -9.819 -6.196 1.00 89.31 171 ASN A N 1
ATOM 1366 C CA . ASN A 1 171 ? 12.928 -9.384 -4.941 1.00 89.31 171 ASN A CA 1
ATOM 1367 C C . ASN A 1 171 ? 12.257 -8.133 -4.340 1.00 89.31 171 ASN A C 1
ATOM 1369 O O . ASN A 1 171 ? 12.077 -8.048 -3.127 1.00 89.31 171 ASN A O 1
ATOM 1373 N N . GLU A 1 172 ? 11.875 -7.166 -5.175 1.00 90.50 172 GLU A N 1
ATOM 1374 C CA . GLU A 1 172 ? 11.163 -5.949 -4.761 1.00 90.50 172 GLU A CA 1
ATOM 1375 C C . GLU A 1 172 ? 9.765 -6.286 -4.229 1.00 90.50 172 GLU A C 1
ATOM 1377 O O . GLU A 1 172 ? 9.357 -5.811 -3.166 1.00 90.50 172 GLU A O 1
ATOM 1382 N N . ARG A 1 173 ? 9.059 -7.176 -4.936 1.00 90.50 173 ARG A N 1
ATOM 1383 C CA . ARG A 1 173 ? 7.763 -7.715 -4.518 1.00 90.50 173 ARG A CA 1
ATOM 1384 C C . ARG A 1 173 ? 7.866 -8.424 -3.168 1.00 90.50 173 ARG A C 1
ATOM 1386 O O . ARG A 1 173 ? 7.099 -8.114 -2.262 1.00 90.50 173 ARG A O 1
ATOM 1393 N N . GLU A 1 174 ? 8.828 -9.331 -3.009 1.00 91.06 174 GLU A N 1
ATOM 1394 C CA . GLU A 1 174 ? 9.059 -10.060 -1.755 1.00 91.06 174 GLU A CA 1
ATOM 1395 C C . GLU A 1 174 ? 9.355 -9.112 -0.583 1.00 91.06 174 GLU A C 1
ATOM 1397 O O . GLU A 1 174 ? 8.787 -9.265 0.503 1.00 91.06 174 GLU A O 1
ATOM 1402 N N . LEU A 1 175 ? 10.189 -8.090 -0.802 1.00 92.38 175 LEU A N 1
ATOM 1403 C CA . LEU A 1 175 ? 10.504 -7.083 0.212 1.00 92.38 175 LEU A CA 1
ATOM 1404 C C . LEU A 1 175 ? 9.259 -6.300 0.650 1.00 92.38 175 LEU A C 1
ATOM 1406 O O . LEU A 1 175 ? 9.052 -6.090 1.853 1.00 92.38 175 LEU A O 1
ATOM 1410 N N . LEU A 1 176 ? 8.424 -5.879 -0.303 1.00 93.19 176 LEU A N 1
ATOM 1411 C CA . LEU A 1 176 ? 7.204 -5.130 -0.013 1.00 93.19 176 LEU A CA 1
ATOM 1412 C C . LEU A 1 176 ? 6.169 -6.001 0.713 1.00 93.19 176 LEU A C 1
ATOM 1414 O O . LEU A 1 176 ? 5.648 -5.575 1.744 1.00 93.19 176 LEU A O 1
ATOM 1418 N N . ILE A 1 177 ? 5.942 -7.241 0.262 1.00 92.69 177 ILE A N 1
ATOM 1419 C CA . ILE A 1 177 ? 5.045 -8.206 0.928 1.00 92.69 177 ILE A CA 1
ATOM 1420 C C . ILE A 1 177 ? 5.492 -8.453 2.368 1.00 92.69 177 ILE A C 1
ATOM 1422 O O . ILE A 1 177 ? 4.674 -8.411 3.293 1.00 92.69 177 ILE A O 1
ATOM 1426 N N . LYS A 1 178 ? 6.794 -8.673 2.586 1.00 94.69 178 LYS A N 1
ATOM 1427 C CA . LYS A 1 178 ? 7.355 -8.871 3.926 1.00 94.69 178 LYS A CA 1
ATOM 1428 C C . LYS A 1 178 ? 7.135 -7.644 4.810 1.00 94.69 178 LYS A C 1
ATOM 1430 O O . LYS A 1 178 ? 6.748 -7.787 5.968 1.00 94.69 178 LYS A O 1
ATOM 1435 N N . SER A 1 179 ? 7.345 -6.446 4.269 1.00 94.44 179 SER A N 1
ATOM 1436 C CA . SER A 1 179 ? 7.175 -5.184 5.001 1.00 94.44 179 SER A CA 1
ATOM 1437 C C . SER A 1 179 ? 5.714 -4.926 5.381 1.00 94.44 179 SER A C 1
ATOM 1439 O O . SER A 1 179 ? 5.434 -4.608 6.539 1.00 94.44 179 SER A O 1
ATOM 1441 N N . LEU A 1 180 ? 4.786 -5.140 4.442 1.00 94.19 180 LEU A N 1
ATOM 1442 C CA . LEU A 1 180 ? 3.339 -5.070 4.671 1.00 94.19 180 LEU A CA 1
ATOM 1443 C C . LEU A 1 180 ? 2.902 -6.058 5.751 1.00 94.19 180 LEU A C 1
ATOM 1445 O O . LEU A 1 180 ? 2.221 -5.680 6.702 1.00 94.19 180 LEU A O 1
ATOM 1449 N N . SER A 1 181 ? 3.344 -7.310 5.637 1.00 93.25 181 SER A N 1
ATOM 1450 C CA . SER A 1 181 ? 2.995 -8.373 6.581 1.00 93.25 181 SER A CA 1
ATOM 1451 C C . SER A 1 181 ? 3.505 -8.044 7.980 1.00 93.25 181 SER A C 1
ATOM 1453 O O . SER A 1 181 ? 2.738 -8.059 8.938 1.00 93.25 181 SER A O 1
ATOM 1455 N N . LEU A 1 182 ? 4.777 -7.658 8.115 1.00 95.25 182 LEU A N 1
ATOM 1456 C CA . LEU A 1 182 ? 5.343 -7.259 9.405 1.00 95.25 182 LEU A CA 1
ATOM 1457 C C . LEU A 1 182 ? 4.582 -6.092 10.038 1.00 95.25 182 LEU A C 1
ATOM 1459 O O . LEU A 1 182 ? 4.360 -6.100 11.249 1.00 95.25 182 LEU A O 1
ATOM 1463 N N . PHE A 1 183 ? 4.187 -5.097 9.243 1.00 95.25 183 PHE A N 1
ATOM 1464 C CA . PHE A 1 183 ? 3.392 -3.979 9.734 1.00 95.25 183 PHE A CA 1
ATOM 1465 C C . PHE A 1 183 ? 2.014 -4.437 10.229 1.00 95.25 183 PHE A C 1
ATOM 1467 O O . PHE A 1 183 ? 1.645 -4.111 11.359 1.00 95.25 183 PHE A O 1
ATOM 1474 N N . PHE A 1 184 ? 1.305 -5.234 9.428 1.00 94.12 184 PHE A N 1
ATOM 1475 C CA . PHE A 1 184 ? -0.010 -5.774 9.759 1.00 94.12 184 PHE A CA 1
ATOM 1476 C C . PHE A 1 184 ? 0.022 -6.630 11.032 1.00 94.12 184 PHE A C 1
ATOM 1478 O O . PHE A 1 184 ? -0.698 -6.347 11.991 1.00 94.12 184 PHE A O 1
ATOM 1485 N N . TYR A 1 185 ? 0.912 -7.623 11.100 1.00 93.06 185 TYR A N 1
ATOM 1486 C CA . TYR A 1 185 ? 0.993 -8.535 12.242 1.00 93.06 185 TYR A CA 1
ATOM 1487 C C . TYR A 1 185 ? 1.383 -7.820 13.545 1.00 93.06 185 TYR A C 1
ATOM 1489 O O . TYR A 1 185 ? 0.858 -8.156 14.604 1.00 93.06 185 TYR A O 1
ATOM 1497 N N . LYS A 1 186 ? 2.273 -6.819 13.493 1.00 93.88 186 LYS A N 1
ATOM 1498 C CA . LYS A 1 186 ? 2.745 -6.117 14.702 1.00 93.88 186 LYS A CA 1
ATOM 1499 C C . LYS A 1 186 ? 1.784 -5.054 15.234 1.00 93.88 186 LYS A C 1
ATOM 1501 O O . LYS A 1 186 ? 1.825 -4.754 16.435 1.00 93.88 186 LYS A O 1
ATOM 1506 N N . ASN A 1 187 ? 0.998 -4.428 14.359 1.00 91.81 187 ASN A N 1
ATOM 1507 C CA . ASN A 1 187 ? 0.244 -3.221 14.713 1.00 91.81 187 ASN A CA 1
ATOM 1508 C C . ASN A 1 187 ? -1.270 -3.361 14.584 1.00 91.81 187 ASN A C 1
ATOM 1510 O O . ASN A 1 187 ? -1.967 -2.587 15.230 1.00 91.81 187 ASN A O 1
ATOM 1514 N N . LEU A 1 188 ? -1.755 -4.297 13.765 1.00 92.38 188 LEU A N 1
ATOM 1515 C CA . LEU A 1 188 ? -3.167 -4.373 13.394 1.00 92.38 188 LEU A CA 1
ATOM 1516 C C . LEU A 1 188 ? -3.810 -5.702 13.791 1.00 92.38 188 LEU A C 1
ATOM 1518 O O . LEU A 1 188 ? -4.887 -5.693 14.376 1.00 92.38 188 LEU A O 1
ATOM 1522 N N . LYS A 1 189 ? -3.171 -6.844 13.493 1.00 93.44 189 LYS A N 1
ATOM 1523 C CA . LYS A 1 189 ? -3.843 -8.157 13.511 1.00 93.44 189 LYS A CA 1
ATOM 1524 C C . LYS A 1 189 ? -4.614 -8.446 14.800 1.00 93.44 189 LYS A C 1
ATOM 1526 O O . LYS A 1 189 ? -5.775 -8.827 14.726 1.00 93.44 189 LYS A O 1
ATOM 1531 N N . ILE A 1 190 ? -3.967 -8.292 15.956 1.00 92.25 190 ILE A N 1
ATOM 1532 C CA . ILE A 1 190 ? -4.576 -8.630 17.251 1.00 92.25 190 ILE A CA 1
ATOM 1533 C C . ILE A 1 190 ? -5.792 -7.735 17.498 1.00 92.25 190 ILE A C 1
ATOM 1535 O O . ILE A 1 190 ? -6.885 -8.231 17.731 1.00 92.25 190 ILE A O 1
ATOM 1539 N N . GLN A 1 191 ? -5.620 -6.420 17.356 1.00 91.19 191 GLN A N 1
ATOM 1540 C CA . GLN A 1 191 ? -6.672 -5.447 17.629 1.00 91.19 191 GLN A CA 1
ATOM 1541 C C . GLN A 1 191 ? -7.871 -5.626 16.697 1.00 91.19 191 GLN A C 1
ATOM 1543 O O . GLN A 1 191 ? -9.011 -5.561 17.144 1.00 91.19 191 GLN A O 1
ATOM 1548 N N . LEU A 1 192 ? -7.614 -5.857 15.409 1.00 91.88 192 LEU A N 1
ATOM 1549 C CA . LEU A 1 192 ? -8.664 -6.054 14.415 1.00 91.88 192 LEU A CA 1
ATOM 1550 C C . LEU A 1 192 ? -9.419 -7.366 14.628 1.00 91.88 192 LEU A C 1
ATOM 1552 O O . LEU A 1 192 ? -10.633 -7.382 14.461 1.00 91.88 192 LEU A O 1
ATOM 1556 N N . LYS A 1 193 ? -8.730 -8.440 15.030 1.00 92.44 193 LYS A N 1
ATOM 1557 C CA . LYS A 1 193 ? -9.376 -9.713 15.359 1.00 92.44 193 LYS A CA 1
ATOM 1558 C C . LYS A 1 193 ? -10.293 -9.580 16.576 1.00 92.44 193 LYS A C 1
ATOM 1560 O O . LYS A 1 193 ? -11.439 -10.002 16.510 1.00 92.44 193 LYS A O 1
ATOM 1565 N N . ASP A 1 194 ? -9.821 -8.925 17.636 1.00 90.25 194 ASP A N 1
ATOM 1566 C CA . ASP A 1 194 ? -10.626 -8.684 18.840 1.00 90.25 194 ASP A CA 1
ATOM 1567 C C . ASP A 1 194 ? -11.891 -7.857 18.523 1.00 90.25 194 ASP A C 1
ATOM 1569 O O . ASP A 1 194 ? -12.971 -8.136 19.048 1.00 90.25 194 ASP A O 1
ATOM 1573 N N . ILE A 1 195 ? -11.764 -6.847 17.645 1.00 87.81 195 ILE A N 1
ATOM 1574 C CA . ILE A 1 195 ? -12.910 -6.084 17.130 1.00 87.81 195 ILE A CA 1
ATOM 1575 C C . ILE A 1 195 ? -13.840 -7.023 16.362 1.00 87.81 195 ILE A C 1
ATOM 1577 O O . ILE A 1 195 ? -15.019 -7.086 16.684 1.00 87.81 195 ILE A O 1
ATOM 1581 N N . GLU A 1 196 ? -13.333 -7.759 15.371 1.00 91.44 196 GLU A N 1
ATOM 1582 C CA . GLU A 1 196 ? -14.144 -8.649 14.535 1.00 91.44 196 GLU A CA 1
ATOM 1583 C C . GLU A 1 196 ? -14.959 -9.644 15.369 1.00 91.44 196 GLU A C 1
ATOM 1585 O O . GLU A 1 196 ? -16.163 -9.775 15.149 1.00 91.44 196 GLU A O 1
ATOM 1590 N N . ASP A 1 197 ? -14.319 -10.310 16.330 1.00 89.06 197 ASP A N 1
ATOM 1591 C CA . ASP A 1 197 ? -14.953 -11.312 17.183 1.00 89.06 197 ASP A CA 1
ATOM 1592 C C . ASP A 1 197 ? -16.052 -10.678 18.050 1.00 89.06 197 ASP A C 1
ATOM 1594 O O . ASP A 1 197 ? -17.182 -11.159 18.056 1.00 89.06 197 ASP A O 1
ATOM 1598 N N . SER A 1 198 ? -15.792 -9.510 18.642 1.00 84.81 198 SER A N 1
ATOM 1599 C CA . SER A 1 198 ? -16.797 -8.795 19.447 1.00 84.81 198 SER A CA 1
ATOM 1600 C C . SER A 1 198 ? -17.978 -8.273 18.622 1.00 84.81 198 SER A C 1
ATOM 1602 O O . SER A 1 198 ? -19.077 -8.086 19.141 1.00 84.81 198 SER A O 1
ATOM 1604 N N . LEU A 1 199 ? -17.769 -8.017 17.326 1.00 83.06 199 LEU A N 1
ATOM 1605 C CA . LEU A 1 199 ? -18.841 -7.621 16.414 1.00 83.06 199 LEU A CA 1
ATOM 1606 C C . LEU A 1 199 ? -19.642 -8.819 15.876 1.00 83.06 199 LEU A C 1
ATOM 1608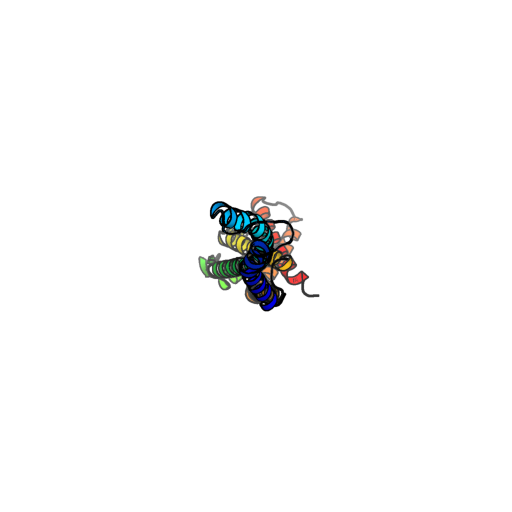 O O . LEU A 1 199 ? -20.769 -8.617 15.426 1.00 83.06 199 LEU A O 1
ATOM 1612 N N . LYS A 1 200 ? -19.096 -10.045 15.881 1.00 84.31 200 LYS A N 1
ATOM 1613 C CA . LYS A 1 200 ? -19.849 -11.262 15.513 1.00 84.31 200 LYS A CA 1
ATOM 1614 C C . LYS A 1 200 ? -20.946 -11.541 16.536 1.00 84.31 200 LYS A C 1
ATOM 1616 O O . LYS A 1 200 ? -22.089 -11.723 16.130 1.00 84.31 200 LYS A O 1
ATOM 1621 N N . ASP A 1 201 ? -20.624 -11.426 17.821 1.00 79.38 201 ASP A N 1
ATOM 1622 C CA . ASP A 1 201 ? -21.569 -11.667 18.919 1.00 79.38 201 ASP A CA 1
ATOM 1623 C C . ASP A 1 201 ? -22.800 -10.739 18.861 1.00 79.38 201 ASP A C 1
ATOM 1625 O O . ASP A 1 201 ? -23.896 -11.107 19.277 1.00 79.38 201 ASP A O 1
ATOM 1629 N N . LEU A 1 202 ? -22.659 -9.534 18.296 1.00 74.38 202 LEU A N 1
ATOM 1630 C CA . LEU A 1 202 ? -23.771 -8.591 18.126 1.00 74.38 202 LEU A CA 1
ATOM 1631 C C . LEU A 1 202 ? -24.755 -8.979 17.013 1.00 74.38 202 LEU A C 1
ATOM 1633 O O . LEU A 1 202 ? -25.930 -8.605 17.085 1.00 74.38 202 LEU A O 1
ATOM 1637 N N . ASP A 1 203 ? -24.302 -9.690 15.977 1.00 70.31 203 ASP A N 1
ATOM 1638 C CA . ASP A 1 203 ? -25.199 -10.158 14.916 1.00 70.31 203 ASP A CA 1
ATOM 1639 C C . ASP A 1 203 ? -26.133 -11.266 15.432 1.00 70.31 203 ASP A C 1
ATOM 1641 O O . ASP A 1 203 ? -27.298 -11.307 15.030 1.00 70.31 203 ASP A O 1
ATOM 1645 N N . ASP A 1 204 ? -25.680 -12.070 16.399 1.00 60.19 204 ASP A N 1
ATOM 1646 C CA . ASP A 1 204 ? -26.478 -13.133 17.023 1.00 60.19 204 ASP A CA 1
ATOM 1647 C C . ASP A 1 204 ? -27.592 -12.579 17.936 1.00 60.19 204 ASP A C 1
ATOM 1649 O O . ASP A 1 204 ? -28.660 -13.176 18.082 1.00 60.19 204 ASP A O 1
ATOM 1653 N N . ILE A 1 205 ? -27.397 -11.384 18.503 1.00 55.00 205 ILE A N 1
ATOM 1654 C CA . ILE A 1 205 ? -28.328 -10.762 19.465 1.00 55.00 205 ILE A CA 1
ATOM 1655 C C . ILE A 1 205 ? -29.518 -10.077 18.774 1.00 55.00 205 ILE A C 1
ATOM 1657 O O . ILE A 1 205 ? -30.599 -9.941 19.359 1.00 55.00 205 ILE A O 1
ATOM 1661 N N . LYS A 1 206 ? -29.389 -9.721 17.489 1.00 50.56 206 LYS A N 1
ATOM 1662 C CA . LYS A 1 206 ? -30.473 -9.116 16.687 1.00 50.56 206 LYS A CA 1
ATOM 1663 C C . LYS A 1 206 ? -31.697 -10.016 16.479 1.00 50.56 206 LYS A C 1
ATOM 1665 O O . LYS A 1 206 ? -32.711 -9.535 15.973 1.00 50.56 206 LYS A O 1
ATOM 1670 N N . VAL A 1 207 ? -31.650 -11.277 16.906 1.00 50.47 207 VAL A N 1
ATOM 1671 C CA . VAL A 1 207 ? -32.778 -12.216 16.822 1.00 50.47 207 VAL A CA 1
ATOM 1672 C C . VAL A 1 207 ? -33.898 -11.896 17.838 1.00 50.47 207 VAL A C 1
ATOM 1674 O O . VAL A 1 207 ? -35.028 -12.335 17.645 1.00 50.47 207 VAL A O 1
ATOM 1677 N N . CYS A 1 208 ? -33.667 -11.047 18.853 1.00 44.06 208 CYS A N 1
ATOM 1678 C CA . CYS A 1 208 ? -34.623 -10.857 19.964 1.00 44.06 208 CYS A CA 1
ATOM 1679 C C . CYS A 1 208 ? -35.392 -9.514 20.034 1.00 44.06 208 CYS A C 1
ATOM 1681 O O . CYS A 1 208 ? -35.994 -9.214 21.063 1.00 44.06 208 CYS A O 1
ATOM 1683 N N . GLY A 1 209 ? -35.488 -8.748 18.939 1.00 49.09 209 GLY A N 1
ATOM 1684 C CA . GLY A 1 209 ? -36.546 -7.733 18.767 1.00 49.09 209 GLY A CA 1
ATOM 1685 C C . GLY A 1 209 ? -36.152 -6.262 19.007 1.00 49.09 209 GLY A C 1
ATOM 1686 O O . GLY A 1 209 ? -35.717 -5.875 20.083 1.00 49.09 209 GLY A O 1
ATOM 1687 N N . ARG A 1 210 ? -36.439 -5.438 17.983 1.00 49.72 210 ARG A N 1
ATOM 1688 C CA . ARG A 1 210 ? -36.144 -3.997 17.770 1.00 49.72 210 ARG A CA 1
ATOM 1689 C C . ARG A 1 210 ? -34.700 -3.656 17.397 1.00 49.72 210 ARG A C 1
ATOM 1691 O O . ARG A 1 210 ? -33.799 -3.630 18.221 1.00 49.72 210 ARG A O 1
ATOM 1698 N N . ILE A 1 211 ? -34.534 -3.278 16.129 1.00 49.88 211 ILE A N 1
ATOM 1699 C CA . ILE A 1 211 ? -33.298 -2.741 15.560 1.00 49.88 211 ILE A CA 1
ATOM 1700 C C . ILE A 1 211 ? -33.532 -1.263 15.234 1.00 49.88 211 ILE A C 1
ATOM 1702 O O . ILE A 1 211 ? -34.401 -0.947 14.421 1.00 49.88 211 ILE A O 1
ATOM 1706 N N . GLU A 1 212 ? -32.741 -0.362 15.819 1.00 51.38 212 GLU A N 1
ATOM 1707 C CA . GLU A 1 212 ? -32.566 0.980 15.258 1.00 51.38 212 GLU A CA 1
ATOM 1708 C C . GLU A 1 212 ? -31.628 0.907 14.030 1.00 51.38 212 GLU A C 1
ATOM 1710 O O . GLU A 1 212 ? -30.541 0.327 14.105 1.00 51.38 212 GLU A O 1
ATOM 1715 N N . PRO A 1 213 ? -32.020 1.463 12.869 1.00 49.78 213 PRO A N 1
ATOM 1716 C CA . PRO A 1 213 ? -31.376 1.172 11.584 1.00 49.78 213 PRO A CA 1
ATOM 1717 C C . PRO A 1 213 ? -29.997 1.825 11.367 1.00 49.78 213 PRO A C 1
ATOM 1719 O O . PRO A 1 213 ? -29.215 1.336 10.553 1.00 49.78 213 PRO A O 1
ATOM 1722 N N . THR A 1 214 ? -29.637 2.900 12.067 1.00 51.00 214 THR A N 1
ATOM 1723 C CA . THR A 1 214 ? -28.460 3.727 11.721 1.00 51.00 214 THR A CA 1
ATOM 1724 C C . THR A 1 214 ? -27.113 3.149 12.167 1.00 51.00 214 THR A C 1
ATOM 1726 O O . THR A 1 214 ? -26.144 3.234 11.409 1.00 51.00 214 THR A O 1
ATOM 1729 N N . GLY A 1 215 ? -27.039 2.492 13.330 1.00 59.22 215 GLY A N 1
ATOM 1730 C CA . GLY A 1 215 ? -25.810 1.827 13.793 1.00 59.22 215 GLY A CA 1
ATOM 1731 C C . GLY A 1 215 ? -25.417 0.620 12.931 1.00 59.22 215 GLY A C 1
ATOM 1732 O O . GLY A 1 215 ? -24.236 0.323 12.752 1.00 59.22 215 GLY A O 1
ATOM 1733 N N . THR A 1 216 ? -26.401 -0.033 12.304 1.00 69.19 216 THR A N 1
ATOM 1734 C CA . THR A 1 216 ? -26.186 -1.276 11.546 1.00 69.19 216 THR A CA 1
ATOM 1735 C C . THR A 1 216 ? -25.345 -1.095 10.283 1.00 69.19 216 THR A C 1
ATOM 1737 O O . THR A 1 216 ? -24.525 -1.957 9.972 1.00 69.19 216 THR A O 1
ATOM 1740 N N . LYS A 1 217 ? -25.490 0.035 9.576 1.00 81.25 217 LYS A N 1
ATOM 1741 C CA . LYS A 1 217 ? -24.721 0.303 8.353 1.00 81.25 217 LYS A CA 1
ATOM 1742 C C . LYS A 1 217 ? -23.243 0.537 8.660 1.00 81.25 217 LYS A C 1
ATOM 1744 O O . LYS A 1 217 ? -22.385 -0.006 7.978 1.00 81.25 217 LYS A O 1
ATOM 1749 N N . GLN A 1 218 ? -22.950 1.332 9.686 1.00 79.81 218 GLN A N 1
ATOM 1750 C CA . GLN A 1 218 ? -21.575 1.670 10.068 1.00 79.81 218 GLN A CA 1
ATOM 1751 C C . GLN A 1 218 ? -20.825 0.453 10.608 1.00 79.81 218 GLN A C 1
ATOM 1753 O O . GLN A 1 218 ? -19.672 0.224 10.250 1.00 79.81 218 GLN A O 1
ATOM 1758 N N . LEU A 1 219 ? -21.520 -0.347 11.418 1.00 80.50 219 LEU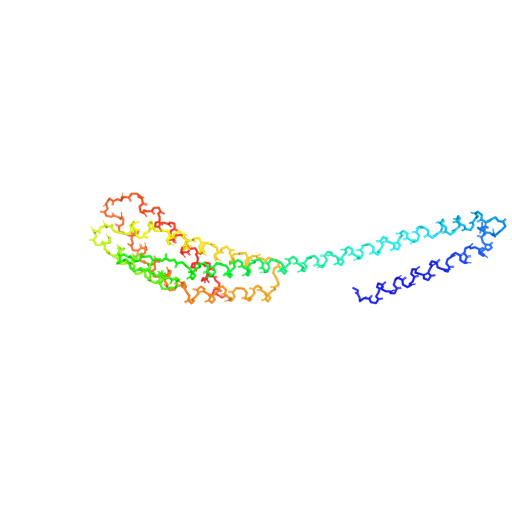 A N 1
ATOM 1759 C CA . LEU A 1 219 ? -21.024 -1.615 11.928 1.00 80.50 219 LEU A CA 1
ATOM 1760 C C . LEU A 1 219 ? -20.671 -2.582 10.792 1.00 80.50 219 LEU A C 1
ATOM 1762 O O . LEU A 1 219 ? -19.583 -3.150 10.784 1.00 80.50 219 LEU A O 1
ATOM 1766 N N . LYS A 1 220 ? -21.573 -2.724 9.812 1.00 86.69 220 LYS A N 1
ATOM 1767 C CA . LYS A 1 220 ? -21.367 -3.590 8.649 1.00 86.69 220 LYS A CA 1
ATOM 1768 C C . LYS A 1 220 ? -20.128 -3.185 7.849 1.00 86.69 220 LYS A C 1
ATOM 1770 O O . LYS A 1 220 ? -19.316 -4.049 7.550 1.00 86.69 220 LYS A O 1
ATOM 1775 N N . VAL A 1 221 ? -19.952 -1.892 7.567 1.00 84.88 221 VAL A N 1
ATOM 1776 C CA . VAL A 1 221 ? -18.778 -1.398 6.821 1.00 84.88 221 VAL A CA 1
ATOM 1777 C C . VAL A 1 221 ? -17.482 -1.670 7.588 1.00 84.88 221 VAL A C 1
ATOM 1779 O O . VAL A 1 221 ? -16.531 -2.182 7.007 1.00 84.88 221 VAL A O 1
ATOM 1782 N N . LEU A 1 222 ? -17.443 -1.384 8.897 1.00 85.75 222 LEU A N 1
ATOM 1783 C CA . LEU A 1 222 ? -16.257 -1.670 9.710 1.00 85.75 222 LEU A CA 1
ATOM 1784 C C . LEU A 1 222 ? -15.932 -3.169 9.703 1.00 85.75 222 LEU A C 1
ATOM 1786 O O . LEU A 1 222 ? -14.782 -3.541 9.486 1.00 85.75 222 LEU A O 1
ATOM 1790 N N . LYS A 1 223 ? -16.944 -4.023 9.893 1.00 87.69 223 LYS A N 1
ATOM 1791 C CA . LYS A 1 223 ? -16.794 -5.480 9.848 1.00 87.69 223 LYS A CA 1
ATOM 1792 C C . LYS A 1 223 ? -16.264 -5.946 8.490 1.00 87.69 223 LYS A C 1
ATOM 1794 O O . LYS A 1 223 ? -15.296 -6.691 8.454 1.00 87.69 223 LYS A O 1
ATOM 1799 N N . GLU A 1 224 ? -16.836 -5.470 7.385 1.00 87.31 224 GLU A N 1
ATOM 1800 C CA . GLU A 1 224 ? -16.409 -5.829 6.026 1.00 87.31 224 GLU A CA 1
ATOM 1801 C C . GLU A 1 224 ? -14.949 -5.439 5.744 1.00 87.31 224 GLU A C 1
ATOM 1803 O O . GLU A 1 224 ? -14.187 -6.279 5.261 1.00 87.31 224 GLU A O 1
ATOM 1808 N N . SER A 1 225 ? -14.524 -4.220 6.096 1.00 85.56 225 SER A N 1
ATOM 1809 C CA . SER A 1 225 ? -13.127 -3.789 5.917 1.00 85.56 225 SER A CA 1
ATOM 1810 C C . SER A 1 225 ? -12.158 -4.572 6.810 1.00 85.56 225 SER A C 1
ATOM 1812 O O . SER A 1 225 ? -11.086 -4.976 6.355 1.00 85.56 225 SER A O 1
ATOM 1814 N N . VAL A 1 226 ? -12.534 -4.838 8.067 1.00 87.62 226 VAL A N 1
ATOM 1815 C CA . VAL A 1 226 ? -11.730 -5.636 9.006 1.00 87.62 226 VAL A CA 1
ATOM 1816 C C . VAL A 1 226 ? -11.564 -7.070 8.504 1.00 87.62 226 VAL A C 1
ATOM 1818 O O . VAL A 1 226 ? -10.433 -7.526 8.324 1.00 87.62 226 VAL A O 1
ATOM 1821 N N . SER A 1 227 ? -12.670 -7.763 8.227 1.00 86.88 227 SER A N 1
ATOM 1822 C CA . SER A 1 227 ? -12.662 -9.142 7.733 1.00 86.88 227 SER A CA 1
ATOM 1823 C C . SER A 1 227 ? -11.928 -9.247 6.398 1.00 86.88 227 SER A C 1
ATOM 1825 O O . SER A 1 227 ? -11.097 -10.136 6.216 1.00 86.88 227 SER A O 1
ATOM 1827 N N . GLY A 1 228 ? -12.172 -8.310 5.475 1.00 83.88 228 GLY A N 1
ATOM 1828 C CA . GLY A 1 228 ? -11.499 -8.266 4.179 1.00 83.88 228 GLY A CA 1
ATOM 1829 C C . GLY A 1 228 ? -9.980 -8.169 4.315 1.00 83.88 228 GLY A C 1
ATOM 1830 O O . GLY A 1 228 ? -9.250 -8.897 3.637 1.00 83.88 228 GLY A O 1
ATOM 1831 N N . LEU A 1 229 ? -9.489 -7.331 5.233 1.00 86.69 229 LEU A N 1
ATOM 1832 C CA . LEU A 1 229 ? -8.057 -7.215 5.490 1.00 86.69 229 LEU A CA 1
ATOM 1833 C C . LEU A 1 229 ? -7.483 -8.467 6.170 1.00 86.69 229 LEU A C 1
ATOM 1835 O O . LEU A 1 229 ? -6.424 -8.939 5.757 1.00 86.69 229 LEU A O 1
ATOM 1839 N N . LEU A 1 230 ? -8.167 -9.027 7.175 1.00 87.25 230 LEU A N 1
ATOM 1840 C CA . LEU A 1 230 ? -7.738 -10.261 7.847 1.00 87.25 230 LEU A CA 1
ATOM 1841 C C . LEU A 1 230 ? -7.583 -11.413 6.839 1.00 87.25 230 LEU A C 1
ATOM 1843 O O . LEU A 1 230 ? -6.528 -12.047 6.791 1.00 87.25 230 LEU A O 1
ATOM 1847 N N . ILE A 1 231 ? -8.581 -11.615 5.971 1.00 87.81 231 ILE A N 1
ATOM 1848 C CA . ILE A 1 231 ? -8.556 -12.629 4.905 1.00 87.81 231 ILE A CA 1
ATOM 1849 C C . ILE A 1 231 ? -7.397 -12.375 3.936 1.00 87.81 231 ILE A C 1
ATOM 1851 O O . ILE A 1 231 ? -6.664 -13.302 3.591 1.00 87.81 231 ILE A O 1
ATOM 1855 N N . CYS A 1 232 ? -7.196 -11.118 3.528 1.00 83.94 232 CYS A N 1
ATOM 1856 C CA . CYS A 1 232 ? -6.118 -10.740 2.617 1.00 83.94 232 CYS A CA 1
ATOM 1857 C C . CYS A 1 232 ? -4.737 -11.142 3.164 1.00 83.94 232 CYS A C 1
ATOM 1859 O O . CYS A 1 232 ? -3.856 -11.540 2.402 1.00 83.94 232 CYS A O 1
ATOM 1861 N N . PHE A 1 233 ? -4.524 -11.074 4.482 1.00 87.69 233 PHE A N 1
ATOM 1862 C CA . PHE A 1 233 ? -3.247 -11.442 5.095 1.00 87.69 233 PHE A CA 1
ATOM 1863 C C . PHE A 1 233 ? -3.111 -12.911 5.480 1.00 87.69 233 PHE A C 1
ATOM 1865 O O . PHE A 1 233 ? -2.024 -13.455 5.289 1.00 87.69 233 PHE A O 1
ATOM 1872 N N . ASP A 1 234 ? -4.175 -13.558 5.941 1.00 86.00 234 ASP A N 1
ATOM 1873 C CA . ASP A 1 234 ? -4.104 -14.946 6.401 1.00 86.00 234 ASP A CA 1
ATOM 1874 C C . ASP A 1 234 ? -4.203 -15.975 5.254 1.00 86.00 234 ASP A C 1
ATOM 1876 O O . ASP A 1 234 ? -3.668 -17.073 5.381 1.00 86.00 234 ASP A O 1
ATOM 1880 N N . GLY A 1 235 ? -4.761 -15.610 4.091 1.00 70.94 235 GLY A N 1
ATOM 1881 C CA . GLY A 1 235 ? -4.886 -16.497 2.921 1.00 70.94 235 GLY A CA 1
ATOM 1882 C C . GLY A 1 235 ? -3.580 -16.897 2.211 1.00 70.94 235 GLY A C 1
ATOM 1883 O O . GLY A 1 235 ? -3.635 -17.691 1.280 1.00 70.94 235 GLY A O 1
ATOM 1884 N N . ASN A 1 236 ? -2.420 -16.376 2.632 1.00 52.38 236 ASN A N 1
ATOM 1885 C CA . ASN A 1 236 ? -1.098 -16.695 2.060 1.00 52.38 236 ASN A CA 1
ATOM 1886 C C . ASN A 1 236 ? -0.186 -17.482 3.027 1.00 52.38 236 ASN A C 1
ATOM 1888 O O . ASN A 1 236 ? 1.015 -17.588 2.781 1.00 52.38 236 ASN A O 1
ATOM 1892 N N . VAL A 1 237 ? -0.720 -18.011 4.135 1.00 42.38 237 VAL A N 1
ATOM 1893 C CA . VAL A 1 237 ? 0.011 -18.937 5.019 1.00 42.38 237 VAL A CA 1
ATOM 1894 C C . VAL A 1 237 ? -0.380 -20.371 4.658 1.00 42.38 237 VAL A C 1
ATOM 1896 O O . VAL A 1 237 ? -1.122 -21.029 5.383 1.00 42.38 237 VAL A O 1
ATOM 1899 N N . SER A 1 238 ? 0.085 -20.837 3.501 1.00 32.50 238 SER A N 1
ATOM 1900 C CA . SER A 1 238 ? 0.030 -22.245 3.088 1.00 32.50 238 SER A CA 1
ATOM 1901 C C . SER A 1 238 ? 1.311 -22.617 2.365 1.00 32.50 238 SER A C 1
ATOM 1903 O O . SER A 1 238 ? 1.605 -21.917 1.368 1.00 32.50 238 SER A O 1
#

Organism: NCBI:txid869213